Protein 1NKI (pdb70)

Nearest PDB structures (foldseek):
  1lqp-assembly1_B  TM=1.001E+00  e=1.012E-27  Pseudomonas aeruginosa
  5wew-assembly4_G  TM=9.811E-01  e=4.068E-22  Klebsiella pneumoniae 30684/NJST258_2
  1npb-assembly2_D  TM=9.747E-01  e=4.723E-21  Serratia marcescens
  5vb0-assembly6_H  TM=9.331E-01  e=3.876E-18  Escherichia coli
  3g12-assembly1_B  TM=7.122E-01  e=3.504E-07  Bdellovibrio bacteriovorus HD100

Secondary structure (DSSP, 8-state):
-EEEEEEEEEEES-HHHHHHIIIIIT--EEEEEETTEEEEEETTEEEEEEE-TT-----SSS-EEEEEE-HHHHHHHHHHHHHTTPPEEE---SSS-EEEEE-TT--EEEEES--HHHHHHHHHHSPPTT-EE-/-EEEEEEEEEEES-HHHHHIIIIIIT--EEEEEETTEEEEEETTEEEEEEE-TT-----SSS-EEEEEE-HHHHHHHHHHHHHHTPPEEE---SSS-EEEEE-TT--EEEEES--HHHHHHHHHHSPPTT-EE-

Structure (mmCIF, N/CA/C/O backbone):
data_1NKI
#
_entry.id   1NKI
#
_cell.length_a   54.982
_cell.length_b   66.895
_cell.length_c   76.723
_cell.angle_alpha   90.00
_cell.angle_beta   90.00
_cell.angle_gamma   90.00
#
_symmetry.space_group_name_H-M   'P 21 21 21'
#
loop_
_entity.id
_entity.type
_entity.pdbx_description
1 polymer 'probable fosfomycin resistance protein'
2 non-polymer 'POTASSIUM ION'
3 non-polymer 'MANGANESE (II) ION'
4 non-polymer 'PHOSPHONOFORMIC ACID'
5 water water
#
loop_
_atom_site.group_PDB
_atom_site.id
_atom_site.type_symbol
_atom_site.label_atom_id
_atom_site.label_alt_id
_atom_site.label_comp_id
_atom_site.label_asym_id
_atom_site.label_entity_id
_atom_site.label_seq_id
_atom_site.pdbx_PDB_ins_code
_atom_site.Cartn_x
_atom_site.Cartn_y
_atom_site.Cartn_z
_atom_site.occupancy
_atom_site.B_iso_or_equiv
_atom_site.auth_seq_id
_atom_site.auth_comp_id
_atom_site.auth_asym_id
_atom_site.auth_atom_id
_atom_site.pdbx_PDB_model_num
ATOM 1 N N . MET A 1 1 ? 50.959 15.403 18.168 1.00 26.83 1 MET A N 1
ATOM 2 C CA . MET A 1 1 ? 50.479 14.366 17.269 1.00 21.72 1 MET A CA 1
ATOM 3 C C . MET A 1 1 ? 49.399 14.787 16.288 1.00 17.80 1 MET A C 1
ATOM 4 O O . MET A 1 1 ? 49.285 14.306 15.164 1.00 19.53 1 MET A O 1
ATOM 9 N N . LEU A 1 2 ? 48.533 15.663 16.708 1.00 14.40 2 LEU A N 1
ATOM 10 C CA . LEU A 1 2 ? 47.461 16.115 15.818 1.00 12.65 2 LEU A CA 1
ATOM 11 C C . LEU A 1 2 ? 48.038 17.086 14.816 1.00 13.13 2 LEU A C 1
ATOM 12 O O . LEU A 1 2 ? 48.980 17.803 15.126 1.00 17.06 2 LEU A O 1
ATOM 17 N N . THR A 1 3 ? 47.427 17.154 13.655 1.00 12.96 3 THR A N 1
ATOM 18 C CA . THR A 1 3 ? 48.021 17.889 12.524 1.00 16.02 3 THR A CA 1
ATOM 19 C C . THR A 1 3 ? 47.281 19.139 12.110 1.00 15.82 3 THR A C 1
ATOM 20 O O . THR A 1 3 ? 47.836 19.943 11.352 1.00 18.16 3 THR A O 1
ATOM 24 N N . GLY A 1 4 ? 46.066 19.341 12.559 1.00 13.44 4 GLY A N 1
ATOM 25 C CA . GLY A 1 4 ? 45.217 20.457 12.176 1.00 13.16 4 GLY A CA 1
ATOM 26 C C . GLY A 1 4 ? 43.770 19.988 12.100 1.00 11.12 4 GLY A C 1
ATOM 27 O O . GLY A 1 4 ? 43.469 18.967 12.701 1.00 12.14 4 GLY A O 1
ATOM 28 N N . LEU A 1 5 ? 42.940 20.759 11.432 1.00 11.34 5 LEU A N 1
ATOM 29 C CA . LEU A 1 5 ? 41.511 20.384 11.323 1.00 11.10 5 LEU A CA 1
ATOM 30 C C . LEU A 1 5 ? 41.371 19.423 10.165 1.00 11.64 5 LEU A C 1
ATOM 31 O O . LEU A 1 5 ? 41.764 19.674 9.043 1.00 16.20 5 LEU A O 1
ATOM 36 N N . ASN A 1 6 ? 40.662 18.327 10.444 1.00 9.41 6 ASN A N 1
ATOM 37 C CA . ASN A 1 6 ? 40.353 17.300 9.455 1.00 9.29 6 ASN A CA 1
ATOM 38 C C . ASN A 1 6 ? 38.981 17.511 8.833 1.00 8.92 6 ASN A C 1
ATOM 39 O O . ASN A 1 6 ? 38.849 17.443 7.614 1.00 9.40 6 ASN A O 1
ATOM 44 N N . HIS A 1 7 ? 37.962 17.736 9.663 1.00 8.72 7 HIS A N 1
ATOM 45 C CA . HIS A 1 7 ? 36.615 18.030 9.113 1.00 8.53 7 HIS A CA 1
ATOM 46 C C . HIS A 1 7 ? 35.791 18.677 10.207 1.00 8.55 7 HIS A C 1
ATOM 47 O O . HIS A 1 7 ? 36.094 18.582 11.397 1.00 9.28 7 HIS A O 1
ATOM 54 N N . LEU A 1 8 ? 34.760 19.380 9.735 1.00 8.46 8 LEU A N 1
ATOM 55 C CA . LEU A 1 8 ? 33.738 20.013 10.546 1.00 8.54 8 LEU A CA 1
ATOM 56 C C . LEU A 1 8 ? 32.428 19.321 10.272 1.00 8.55 8 LEU A C 1
ATOM 57 O O . LEU A 1 8 ? 32.046 19.256 9.106 1.00 8.92 8 LEU A O 1
ATOM 62 N N . THR A 1 9 ? 31.732 18.818 11.310 1.00 8.19 9 THR A N 1
ATOM 63 C CA . THR A 1 9 ? 30.427 18.205 11.134 1.00 8.34 9 THR A CA 1
ATOM 64 C C . THR A 1 9 ? 29.370 18.971 11.872 1.00 8.00 9 THR A C 1
ATOM 65 O O . THR A 1 9 ? 29.525 19.253 13.053 1.00 8.65 9 THR A O 1
ATOM 69 N N . LEU A 1 10 ? 28.322 19.335 11.143 1.00 8.18 10 LEU A N 1
ATOM 70 C CA . LEU A 1 10 ? 27.204 20.098 11.668 1.00 8.35 10 LEU A CA 1
ATOM 71 C C . LEU A 1 10 ? 25.930 19.256 11.645 1.00 8.43 10 LEU A C 1
ATOM 72 O O . LEU A 1 10 ? 25.568 18.718 10.625 1.00 9.21 10 LEU A O 1
ATOM 77 N N . ALA A 1 11 ? 25.217 19.251 12.793 1.00 8.75 11 ALA A N 1
ATOM 78 C CA . ALA A 1 11 ? 23.877 18.716 12.815 1.00 8.94 11 ALA A CA 1
ATOM 79 C C . ALA A 1 11 ? 22.958 19.652 12.046 1.00 8.41 11 ALA A C 1
ATOM 80 O O . ALA A 1 11 ? 23.019 20.866 12.210 1.00 9.41 11 ALA A O 1
ATOM 82 N N . VAL A 1 12 ? 22.068 19.083 11.222 1.00 8.88 12 VAL A N 1
ATOM 83 C CA . VAL A 1 12 ? 21.103 19.905 10.448 1.00 9.11 12 VAL A CA 1
ATOM 84 C C . VAL A 1 12 ? 19.704 19.254 10.513 1.00 9.42 12 VAL A C 1
ATOM 85 O O . VAL A 1 12 ? 19.582 18.046 10.328 1.00 10.52 12 VAL A O 1
ATOM 89 N N . ALA A 1 13 ? 18.690 20.055 10.733 1.00 9.55 13 ALA A N 1
ATOM 90 C CA . ALA A 1 13 ? 17.342 19.478 10.756 1.00 10.53 13 ALA A CA 1
ATOM 91 C C . ALA A 1 13 ? 16.772 19.253 9.355 1.00 10.66 13 ALA A C 1
ATOM 92 O O . ALA A 1 13 ? 15.945 18.366 9.185 1.00 12.75 13 ALA A O 1
ATOM 94 N N . ASP A 1 14 ? 17.132 20.104 8.402 1.00 10.98 14 ASP A N 1
ATOM 95 C CA . ASP A 1 14 ? 16.532 20.164 7.080 1.00 11.55 14 ASP A CA 1
ATOM 96 C C . ASP A 1 14 ? 17.678 20.045 6.085 1.00 10.94 14 ASP A C 1
ATOM 97 O O . ASP A 1 14 ? 18.338 21.013 5.698 1.00 11.53 14 ASP A O 1
ATOM 102 N N . LEU A 1 15 ? 17.972 18.831 5.710 1.00 11.54 15 LEU A N 1
ATOM 103 C CA . LEU A 1 15 ? 19.125 18.550 4.884 1.00 11.02 15 LEU A CA 1
ATOM 104 C C . LEU A 1 15 ? 19.074 19.246 3.542 1.00 10.75 15 LEU A C 1
ATOM 105 O O . LEU A 1 15 ? 20.048 19.863 3.105 1.00 11.02 15 LEU A O 1
ATOM 110 N N . PRO A 1 16 ? 17.946 19.170 2.796 1.00 12.17 16 PRO A N 1
ATOM 111 C CA . PRO A 1 16 ? 17.883 19.938 1.537 1.00 12.02 16 PRO A CA 1
ATOM 112 C C . PRO A 1 16 ? 18.138 21.421 1.724 1.00 11.12 16 PRO A C 1
ATOM 113 O O . PRO A 1 16 ? 18.876 22.021 0.885 1.00 11.84 16 PRO A O 1
ATOM 117 N N . ALA A 1 17 ? 17.583 22.065 2.734 1.00 10.94 17 ALA A N 1
ATOM 118 C CA . ALA A 1 17 ? 17.771 23.497 2.930 1.00 11.33 17 ALA A CA 1
ATOM 119 C C . ALA A 1 17 ? 19.260 23.760 3.221 1.00 10.51 17 ALA A C 1
ATOM 120 O O . ALA A 1 17 ? 19.827 24.750 2.747 1.00 10.96 17 ALA A O 1
ATOM 122 N N . SER A 1 18 ? 19.889 22.914 4.050 1.00 9.69 18 SER A N 1
ATOM 123 C CA . SER A 1 18 ? 21.289 23.154 4.391 1.00 9.32 18 SER A CA 1
ATOM 124 C C . SER A 1 18 ? 22.211 22.915 3.205 1.00 9.65 18 SER A C 1
ATOM 125 O O . SER A 1 18 ? 23.170 23.679 3.006 1.00 9.73 18 SER A O 1
ATOM 128 N N . ILE A 1 19 ? 21.960 21.863 2.423 1.00 10.12 19 ILE A N 1
ATOM 129 C CA . ILE A 1 19 ? 22.804 21.681 1.228 1.00 10.61 19 ILE A CA 1
ATOM 130 C C . ILE A 1 19 ? 22.698 22.897 0.341 1.00 10.46 19 ILE A C 1
ATOM 131 O O . ILE A 1 19 ? 23.702 23.402 -0.178 1.00 11.57 19 ILE A O 1
ATOM 136 N N . ALA A 1 20 ? 21.475 23.379 0.073 1.00 10.59 20 ALA A N 1
ATOM 137 C CA . ALA A 1 20 ? 21.316 24.529 -0.806 1.00 11.61 20 ALA A CA 1
ATOM 138 C C . ALA A 1 20 ? 22.045 25.756 -0.248 1.00 10.54 20 ALA A C 1
ATOM 139 O O . ALA A 1 20 ? 22.677 26.505 -1.007 1.00 11.70 20 ALA A O 1
ATOM 141 N N . PHE A 1 21 ? 21.970 25.981 1.054 1.00 10.21 21 PHE A N 1
ATOM 142 C CA . PHE A 1 21 ? 22.664 27.095 1.683 1.00 9.47 21 PHE A CA 1
ATOM 143 C C . PHE A 1 21 ? 24.170 27.005 1.466 1.00 9.30 21 PHE A C 1
ATOM 144 O O . PHE A 1 21 ? 24.820 27.942 0.976 1.00 9.69 21 PHE A O 1
ATOM 152 N N . TYR A 1 22 ? 24.778 25.911 1.905 1.00 9.58 22 TYR A N 1
ATOM 153 C CA . TYR A 1 22 ? 26.223 25.789 1.824 1.00 9.20 22 TYR A CA 1
ATOM 154 C C . TYR A 1 22 ? 26.745 25.714 0.383 1.00 10.16 22 TYR A C 1
ATOM 155 O O . TYR A 1 22 ? 27.750 26.330 0.044 1.00 10.36 22 TYR A O 1
ATOM 164 N N . ARG A 1 23 ? 26.019 24.978 -0.468 1.00 11.03 23 ARG A N 1
ATOM 165 C CA . ARG A 1 23 ? 26.424 24.874 -1.880 1.00 12.17 23 ARG A CA 1
ATOM 166 C C . ARG A 1 23 ? 26.205 26.165 -2.626 1.00 12.20 23 ARG A C 1
ATOM 167 O O . ARG A 1 23 ? 27.121 26.729 -3.248 1.00 14.43 23 ARG A O 1
ATOM 175 N N . ASP A 1 24 ? 25.009 26.681 -2.608 1.00 13.01 24 ASP A N 1
ATOM 176 C CA . ASP A 1 24 ? 24.637 27.774 -3.537 1.00 15.09 24 ASP A CA 1
ATOM 177 C C . ASP A 1 24 ? 24.943 29.152 -2.953 1.00 15.78 24 ASP A C 1
ATOM 178 O O . ASP A 1 24 ? 25.384 30.066 -3.662 1.00 19.71 24 ASP A O 1
ATOM 183 N N A LEU A 1 25 ? 24.745 29.458 -1.675 0.50 15.19 25 LEU A N 1
ATOM 184 N N B LEU A 1 25 ? 24.726 29.305 -1.670 0.50 15.36 25 LEU A N 1
ATOM 185 C CA A LEU A 1 25 ? 25.088 30.764 -1.116 0.50 15.76 25 LEU A CA 1
ATOM 186 C CA B LEU A 1 25 ? 24.942 30.628 -1.098 0.50 15.41 25 LEU A CA 1
ATOM 187 C C A LEU A 1 25 ? 26.550 30.851 -0.708 0.50 14.50 25 LEU A C 1
ATOM 188 C C B LEU A 1 25 ? 26.374 30.831 -0.619 0.50 14.40 25 LEU A C 1
ATOM 189 O O A LEU A 1 25 ? 27.201 31.879 -0.869 0.50 17.27 25 LEU A O 1
ATOM 190 O O B LEU A 1 25 ? 26.897 31.949 -0.622 0.50 18.14 25 LEU A O 1
ATOM 199 N N A LEU A 1 26 ? 27.091 29.747 -0.163 0.50 12.46 26 LEU A N 1
ATOM 200 N N B LEU A 1 26 ? 27.049 29.745 -0.199 0.50 12.89 26 LEU A N 1
ATOM 201 C CA A LEU A 1 26 ? 28.467 29.831 0.346 0.50 12.56 26 LEU A CA 1
ATOM 202 C CA B LEU A 1 26 ? 28.427 29.844 0.299 0.50 12.88 26 LEU A CA 1
ATOM 203 C C A LEU A 1 26 ? 29.489 29.230 -0.627 0.50 12.61 26 LEU A C 1
ATOM 204 C C B LEU A 1 26 ? 29.476 29.241 -0.635 0.50 12.63 26 LEU A C 1
ATOM 205 O O A LEU A 1 26 ? 30.710 29.368 -0.390 0.50 14.43 26 LEU A O 1
ATOM 206 O O B LEU A 1 26 ? 30.692 29.378 -0.378 0.50 14.45 26 LEU A O 1
ATOM 215 N N . GLY A 1 27 ? 29.057 28.569 -1.697 1.00 11.74 27 GLY A N 1
ATOM 216 C CA . GLY A 1 27 ? 29.968 28.106 -2.723 1.00 11.99 27 GLY A CA 1
ATOM 217 C C . GLY A 1 27 ? 30.710 26.817 -2.407 1.00 11.69 27 GLY A C 1
ATOM 218 O O . GLY A 1 27 ? 31.713 26.540 -3.053 1.00 13.83 27 GLY A O 1
ATOM 219 N N . PHE A 1 28 ? 30.259 26.063 -1.427 1.00 10.90 28 PHE A N 1
ATOM 220 C CA . PHE A 1 28 ? 30.822 24.733 -1.221 1.00 11.09 28 PHE A CA 1
ATOM 221 C C . PHE A 1 28 ? 30.493 23.837 -2.414 1.00 11.15 28 PHE A C 1
ATOM 222 O O . PHE A 1 28 ? 29.436 23.972 -3.030 1.00 12.89 28 PHE A O 1
ATOM 230 N N . ARG A 1 29 ? 31.403 22.886 -2.688 1.00 11.45 29 ARG A N 1
ATOM 231 C CA . ARG A 1 29 ? 31.124 21.864 -3.688 1.00 11.94 29 ARG A CA 1
ATOM 232 C C . ARG A 1 29 ? 30.511 20.656 -2.996 1.00 10.94 29 ARG A C 1
ATOM 233 O O . ARG A 1 29 ? 31.067 20.140 -2.024 1.00 11.69 29 ARG A O 1
ATOM 241 N N . LEU A 1 30 ? 29.352 20.195 -3.448 1.00 11.89 30 LEU A N 1
ATOM 242 C CA . LEU A 1 30 ? 28.732 18.997 -2.951 1.00 11.20 30 LEU A CA 1
ATOM 243 C C . LEU A 1 30 ? 29.451 17.759 -3.526 1.00 11.37 30 LEU A C 1
ATOM 244 O O . LEU A 1 30 ? 29.428 17.553 -4.766 1.00 14.32 30 LEU A O 1
ATOM 249 N N . GLU A 1 31 ? 30.095 16.979 -2.706 1.00 11.38 31 GLU A N 1
ATOM 250 C CA . GLU A 1 31 ? 30.837 15.786 -3.124 1.00 11.70 31 GLU A CA 1
ATOM 251 C C . GLU A 1 31 ? 30.042 14.494 -2.967 1.00 12.27 31 GLU A C 1
ATOM 252 O O . GLU A 1 31 ? 30.226 13.591 -3.809 1.00 14.10 31 GLU A O 1
ATOM 258 N N . ALA A 1 32 ? 29.176 14.418 -1.999 1.00 12.42 32 ALA A N 1
ATOM 259 C CA . ALA A 1 32 ? 28.346 13.224 -1.842 1.00 12.96 32 ALA A CA 1
ATOM 260 C C . ALA A 1 32 ? 27.137 13.593 -0.999 1.00 12.16 32 ALA A C 1
ATOM 261 O O . ALA A 1 32 ? 27.179 14.506 -0.166 1.00 11.65 32 ALA A O 1
ATOM 263 N N . ARG A 1 33 ? 26.040 12.892 -1.212 1.00 13.45 33 ARG A N 1
ATOM 264 C CA . ARG A 1 33 ? 24.804 13.101 -0.488 1.00 13.48 33 ARG A CA 1
ATOM 265 C C . ARG A 1 33 ? 24.174 11.744 -0.240 1.00 13.66 33 ARG A C 1
ATOM 266 O O . ARG A 1 33 ? 24.266 10.869 -1.083 1.00 15.95 33 ARG A O 1
ATOM 274 N N . TRP A 1 34 ? 23.522 11.575 0.882 1.00 13.48 34 TRP A N 1
ATOM 275 C CA . TRP A 1 34 ? 22.818 10.313 1.166 1.00 13.47 34 TRP A CA 1
ATOM 276 C C . TRP A 1 34 ? 21.596 10.679 2.003 1.00 13.14 34 TRP A C 1
ATOM 277 O O . TRP A 1 34 ? 21.347 11.831 2.324 1.00 13.23 34 TRP A O 1
ATOM 288 N N . ASP A 1 35 ? 20.818 9.675 2.337 1.00 15.31 35 ASP A N 1
ATOM 289 C CA . ASP A 1 35 ? 19.588 9.926 3.023 1.00 16.06 35 ASP A CA 1
ATOM 290 C C . ASP A 1 35 ? 19.750 10.640 4.369 1.00 14.01 35 ASP A C 1
ATOM 291 O O . ASP A 1 35 ? 18.797 11.312 4.797 1.00 16.41 35 ASP A O 1
ATOM 296 N N . GLN A 1 36 ? 20.871 10.501 5.004 1.00 13.31 36 GLN A N 1
ATOM 297 C CA . GLN A 1 36 ? 21.073 11.110 6.318 1.00 13.57 36 GLN A CA 1
ATOM 298 C C . GLN A 1 36 ? 22.225 12.106 6.347 1.00 11.66 36 GLN A C 1
ATOM 299 O O . GLN A 1 36 ? 22.674 12.464 7.458 1.00 12.19 36 GLN A O 1
ATOM 305 N N . GLY A 1 37 ? 22.737 12.561 5.196 1.00 12.15 37 GLY A N 1
ATOM 306 C CA . GLY A 1 37 ? 23.808 13.549 5.311 1.00 11.60 37 GLY A CA 1
ATOM 307 C C . GLY A 1 37 ? 24.382 13.957 3.988 1.00 11.11 37 GLY A C 1
ATOM 308 O O . GLY A 1 37 ? 23.891 13.599 2.905 1.00 11.50 37 GLY A O 1
ATOM 309 N N . ALA A 1 38 ? 25.433 14.751 4.076 1.00 10.53 38 ALA A N 1
ATOM 310 C CA . ALA A 1 38 ? 26.154 15.186 2.870 1.00 10.11 38 ALA A CA 1
ATOM 311 C C . ALA A 1 38 ? 27.580 15.516 3.241 1.00 9.98 38 ALA A C 1
ATOM 312 O O . ALA A 1 38 ? 27.906 15.917 4.347 1.00 10.96 38 ALA A O 1
ATOM 314 N N . TYR A 1 39 ? 28.486 15.395 2.247 1.00 9.38 39 TYR A N 1
ATOM 315 C CA . TYR A 1 39 ? 29.852 15.822 2.312 1.00 9.49 39 TYR A CA 1
ATOM 316 C C . TYR A 1 39 ? 30.115 16.921 1.299 1.00 9.69 39 TYR A C 1
ATOM 317 O O . TYR A 1 39 ? 29.757 16.737 0.109 1.00 10.51 39 TYR A O 1
ATOM 326 N N . LEU A 1 40 ? 30.674 18.031 1.734 1.00 9.78 40 LEU A N 1
ATOM 327 C CA . LEU A 1 40 ? 30.992 19.181 0.905 1.00 9.70 40 LEU A CA 1
ATOM 328 C C . LEU A 1 40 ? 32.424 19.608 1.147 1.00 9.45 40 LEU A C 1
ATOM 329 O O . LEU A 1 40 ? 32.992 19.297 2.184 1.00 10.32 40 LEU A O 1
ATOM 334 N N . GLU A 1 41 ? 32.949 20.373 0.193 1.00 9.56 41 GLU A N 1
ATOM 335 C CA . GLU A 1 41 ? 34.325 20.826 0.290 1.00 9.62 41 GLU A CA 1
ATOM 336 C C . GLU A 1 41 ? 34.427 22.289 -0.134 1.00 10.23 41 GLU A C 1
ATOM 337 O O . GLU A 1 41 ? 33.818 22.685 -1.147 1.00 11.28 41 GLU A O 1
ATOM 343 N N . LEU A 1 42 ? 35.195 23.048 0.601 1.00 10.43 42 LEU A N 1
ATOM 344 C CA . LEU A 1 42 ? 35.474 24.458 0.321 1.00 11.77 42 LEU A CA 1
ATOM 345 C C . LEU A 1 42 ? 36.973 24.634 0.516 1.00 11.30 42 LEU A C 1
ATOM 346 O O . LEU A 1 42 ? 37.409 24.595 1.658 1.00 11.61 42 LEU A O 1
ATOM 351 N N . GLY A 1 43 ? 37.781 24.850 -0.517 1.00 13.52 43 GLY A N 1
ATOM 352 C CA . GLY A 1 43 ? 39.214 24.896 -0.289 1.00 14.04 43 GLY A CA 1
ATOM 353 C C . GLY A 1 43 ? 39.628 23.526 0.267 1.00 14.76 43 GLY A C 1
ATOM 354 O O . GLY A 1 43 ? 39.284 22.468 -0.274 1.00 18.08 43 GLY A O 1
ATOM 355 N N A SER A 1 44 ? 40.396 23.545 1.363 0.50 14.58 44 SER A N 1
ATOM 356 N N B SER A 1 44 ? 40.380 23.542 1.376 0.50 15.02 44 SER A N 1
ATOM 357 C CA A SER A 1 44 ? 40.765 22.297 2.001 0.50 14.73 44 SER A CA 1
ATOM 358 C CA B SER A 1 44 ? 40.769 22.336 2.064 0.50 15.15 44 SER A CA 1
ATOM 359 C C A SER A 1 44 ? 39.760 21.860 3.075 0.50 12.91 44 SER A C 1
ATOM 360 C C B SER A 1 44 ? 39.748 21.850 3.100 0.50 13.49 44 SER A C 1
ATOM 361 O O A SER A 1 44 ? 39.995 20.818 3.695 0.50 13.02 44 SER A O 1
ATOM 362 O O B SER A 1 44 ? 39.988 20.802 3.699 0.50 13.11 44 SER A O 1
ATOM 367 N N . LEU A 1 45 ? 38.711 22.637 3.306 1.00 11.16 45 LEU A N 1
ATOM 368 C CA . LEU A 1 45 ? 37.736 22.295 4.338 1.00 9.99 45 LEU A CA 1
ATOM 369 C C . LEU A 1 45 ? 36.781 21.218 3.881 1.00 9.42 45 LEU A C 1
ATOM 370 O O . LEU A 1 45 ? 36.057 21.387 2.911 1.00 10.32 45 LEU A O 1
ATOM 375 N N . TRP A 1 46 ? 36.749 20.142 4.673 1.00 9.36 46 TRP A N 1
ATOM 376 C CA . TRP A 1 46 ? 35.743 19.067 4.545 1.00 8.91 46 TRP A CA 1
ATOM 377 C C . TRP A 1 46 ? 34.629 19.384 5.549 1.00 8.68 46 TRP A C 1
ATOM 378 O O . TRP A 1 46 ? 34.853 19.368 6.757 1.00 8.88 46 TRP A O 1
ATOM 389 N N . LEU A 1 47 ? 33.447 19.660 5.015 1.00 8.64 47 LEU A N 1
ATOM 390 C CA . LEU A 1 47 ? 32.235 19.853 5.783 1.00 8.65 47 LEU A CA 1
ATOM 391 C C . LEU A 1 47 ? 31.341 18.635 5.661 1.00 8.85 47 LEU A C 1
ATOM 392 O O . LEU A 1 47 ? 31.037 18.173 4.560 1.00 9.83 47 LEU A O 1
ATOM 397 N N A CYS A 1 48 ? 30.851 18.126 6.782 0.50 8.73 48 CYS A N 1
ATOM 398 N N B CYS A 1 48 ? 30.857 18.107 6.784 0.50 8.80 48 CYS A N 1
ATOM 399 C CA A CYS A 1 48 ? 29.876 17.075 6.867 0.50 9.16 48 CYS A CA 1
ATOM 400 C CA B CYS A 1 48 ? 29.834 17.100 6.790 0.50 8.92 48 CYS A CA 1
ATOM 401 C C A CYS A 1 48 ? 28.564 17.663 7.425 0.50 8.95 48 CYS A C 1
ATOM 402 C C B CYS A 1 48 ? 28.557 17.704 7.414 0.50 8.70 48 CYS A C 1
ATOM 403 O O A CYS A 1 48 ? 28.602 18.318 8.463 0.50 9.74 48 CYS A O 1
ATOM 404 O O B CYS A 1 48 ? 28.632 18.364 8.444 0.50 9.25 48 CYS A O 1
ATOM 409 N N . LEU A 1 49 ? 27.450 17.431 6.748 1.00 9.80 49 LEU A N 1
ATOM 410 C CA . LEU A 1 49 ? 26.125 17.750 7.287 1.00 10.27 49 LEU A CA 1
ATOM 411 C C . LEU A 1 49 ? 25.496 16.447 7.719 1.00 11.11 49 LEU A C 1
ATOM 412 O O . LEU A 1 49 ? 25.429 15.492 6.954 1.00 14.37 49 LEU A O 1
ATOM 417 N N . SER A 1 50 ? 25.037 16.403 8.963 1.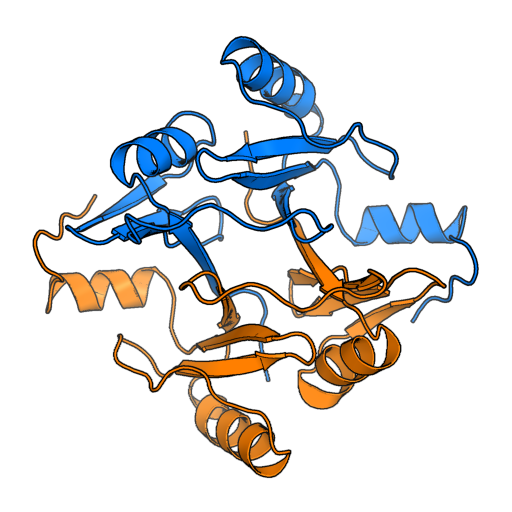00 9.96 50 SER A N 1
ATOM 418 C CA . SER A 1 50 ? 24.440 15.193 9.545 1.00 10.58 50 SER A CA 1
ATOM 419 C C . SER A 1 50 ? 22.995 15.463 9.879 1.00 9.82 50 SER A C 1
ATOM 420 O O . SER A 1 50 ? 22.682 16.278 10.730 1.00 10.27 50 SER A O 1
ATOM 423 N N . ARG A 1 51 ? 22.097 14.758 9.197 1.00 10.72 51 ARG A N 1
ATOM 424 C CA . ARG A 1 51 ? 20.677 15.012 9.338 1.00 10.91 51 ARG A CA 1
ATOM 425 C C . ARG A 1 51 ? 20.177 14.548 10.685 1.00 12.06 51 ARG A C 1
ATOM 426 O O . ARG A 1 51 ? 20.398 13.415 11.042 1.00 16.99 51 ARG A O 1
ATOM 434 N N . GLU A 1 52 ? 19.532 15.469 11.406 1.00 12.13 52 GLU A N 1
ATOM 435 C CA . GLU A 1 52 ? 18.980 15.251 12.712 1.00 14.65 52 GLU A CA 1
ATOM 436 C C . GLU A 1 52 ? 17.633 15.972 12.750 1.00 13.91 52 GLU A C 1
ATOM 437 O O . GLU A 1 52 ? 17.569 17.144 13.097 1.00 13.76 52 GLU A O 1
ATOM 443 N N . PRO A 1 53 ? 16.539 15.362 12.245 1.00 15.52 53 PRO A N 1
ATOM 444 C CA . PRO A 1 53 ? 15.309 16.135 11.995 1.00 16.08 53 PRO A CA 1
ATOM 445 C C . PRO A 1 53 ? 14.731 16.883 13.213 1.00 16.30 53 PRO A C 1
ATOM 446 O O . PRO A 1 53 ? 14.047 17.911 13.035 1.00 20.73 53 PRO A O 1
ATOM 450 N N . GLN A 1 54 ? 15.004 16.444 14.453 1.00 18.26 54 GLN A N 1
ATOM 451 C CA . GLN A 1 54 ? 14.472 17.232 15.572 1.00 20.67 54 GLN A CA 1
ATOM 452 C C . GLN A 1 54 ? 15.402 18.308 16.118 1.00 21.28 54 GLN A C 1
ATOM 453 O O . GLN A 1 54 ? 15.158 18.994 17.135 1.00 24.82 54 GLN A O 1
ATOM 459 N N . TYR A 1 55 ? 16.529 18.467 15.464 1.00 18.09 55 TYR A N 1
ATOM 460 C CA . TYR A 1 55 ? 17.558 19.417 15.946 1.00 16.21 55 TYR A CA 1
ATOM 461 C C . TYR A 1 55 ? 17.027 20.836 15.934 1.00 15.14 55 TYR A C 1
ATOM 462 O O . TYR A 1 55 ? 16.472 21.305 14.935 1.00 16.47 55 TYR A O 1
ATOM 471 N N . GLY A 1 56 ? 17.233 21.591 17.025 1.00 16.34 56 GLY A N 1
ATOM 472 C CA . GLY A 1 56 ? 16.766 22.950 17.177 1.00 19.57 56 GLY A CA 1
ATOM 473 C C . GLY A 1 56 ? 17.816 24.031 17.033 1.00 17.40 56 GLY A C 1
ATOM 474 O O . GLY A 1 56 ? 17.525 25.221 17.187 1.00 21.25 56 GLY A O 1
ATOM 475 N N . GLY A 1 57 ? 19.037 23.673 16.699 1.00 14.36 57 GLY A N 1
ATOM 476 C CA . GLY A 1 57 ? 20.121 24.632 16.632 1.00 14.28 57 GLY A CA 1
ATOM 477 C C . GLY A 1 57 ? 20.791 24.838 17.978 1.00 12.12 57 GLY A C 1
ATOM 478 O O . GLY A 1 57 ? 20.246 24.380 19.005 1.00 13.24 57 GLY A O 1
ATOM 479 N N . PRO A 1 58 ? 21.920 25.515 18.010 1.00 12.23 58 PRO A N 1
ATOM 480 C CA . PRO A 1 58 ? 22.632 25.733 19.290 1.00 12.23 58 PRO A CA 1
ATOM 481 C C . PRO A 1 58 ? 21.915 26.810 20.114 1.00 11.53 58 PRO A C 1
ATOM 482 O O . PRO A 1 58 ? 21.139 27.605 19.622 1.00 12.97 58 PRO A O 1
ATOM 486 N N . ALA A 1 59 ? 22.224 26.788 21.404 1.00 13.42 59 ALA A N 1
ATOM 487 C CA . ALA A 1 59 ? 21.828 27.867 22.267 1.00 13.26 59 ALA A CA 1
ATOM 488 C C . ALA A 1 59 ? 22.737 29.066 22.069 1.00 11.26 59 ALA A C 1
ATOM 489 O O . ALA A 1 59 ? 23.715 29.008 21.243 1.00 11.46 59 ALA A O 1
ATOM 491 N N . ALA A 1 60 ? 22.480 30.170 22.715 1.00 13.40 60 ALA A N 1
ATOM 492 C CA . ALA A 1 60 ? 23.161 31.412 22.481 1.00 12.75 60 ALA A CA 1
ATOM 493 C C . ALA A 1 60 ? 24.481 31.435 23.270 1.00 12.41 60 ALA A C 1
ATOM 494 O O . ALA A 1 60 ? 24.486 31.438 24.516 1.00 16.45 60 ALA A O 1
ATOM 496 N N . ASP A 1 61 ? 25.583 31.379 22.588 1.00 12.21 61 ASP A N 1
ATOM 497 C CA . ASP A 1 61 ? 26.926 31.470 23.132 1.00 11.71 61 ASP A CA 1
ATOM 498 C C . ASP A 1 61 ? 27.841 31.875 21.973 1.00 10.80 61 ASP A C 1
ATOM 499 O O . ASP A 1 61 ? 27.357 32.141 20.866 1.00 11.70 61 ASP A O 1
ATOM 504 N N . TYR A 1 62 ? 29.132 32.034 22.215 1.00 11.00 62 TYR A N 1
ATOM 505 C CA . TYR A 1 62 ? 30.026 32.616 21.200 1.00 10.84 62 TYR A CA 1
ATOM 506 C C . TYR A 1 62 ? 30.607 31.539 20.281 1.00 9.62 62 TYR A C 1
ATOM 507 O O . TYR A 1 62 ? 31.440 31.874 19.440 1.00 11.24 62 TYR A O 1
ATOM 516 N N . THR A 1 63 ? 30.237 30.262 20.427 1.00 8.84 63 THR A N 1
ATOM 517 C CA . THR A 1 63 ? 30.831 29.241 19.521 1.00 8.44 63 THR A CA 1
ATOM 518 C C . THR A 1 63 ? 30.439 29.565 18.084 1.00 8.11 63 THR A C 1
ATOM 519 O O . THR A 1 63 ? 29.267 29.753 17.787 1.00 9.06 63 THR A O 1
ATOM 523 N N . HIS A 1 64 ? 31.426 29.573 17.187 1.00 8.13 64 HIS A N 1
ATOM 524 C CA . HIS A 1 64 ? 31.142 29.911 15.781 1.00 8.15 64 HIS A CA 1
ATOM 525 C C . HIS A 1 64 ? 32.264 29.423 14.904 1.00 7.84 64 HIS A C 1
ATOM 526 O O . HIS A 1 64 ? 33.377 29.105 15.345 1.00 8.52 64 HIS A O 1
ATOM 533 N N . TYR A 1 65 ? 31.953 29.426 13.589 1.00 7.99 65 TYR A N 1
ATOM 534 C CA . TYR A 1 65 ? 32.820 28.871 12.564 1.00 8.19 65 TYR A CA 1
ATOM 535 C C . TYR A 1 65 ? 33.097 29.934 11.536 1.00 8.35 65 TYR A C 1
ATOM 536 O O . TYR A 1 65 ? 32.150 30.442 10.914 1.00 9.21 65 TYR A O 1
ATOM 545 N N . ALA A 1 66 ? 34.356 30.307 11.347 1.00 8.57 66 ALA A N 1
ATOM 546 C CA . ALA A 1 66 ? 34.708 31.388 10.425 1.00 8.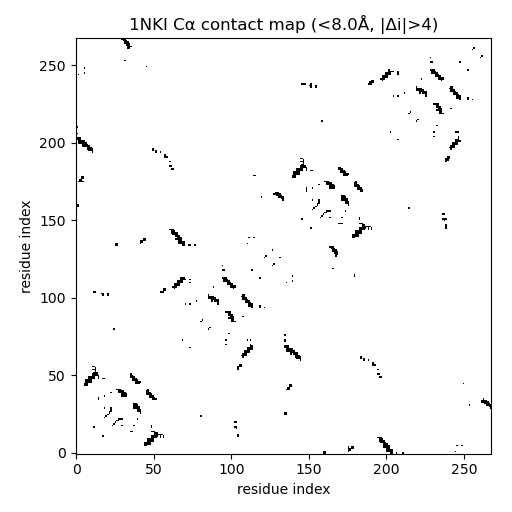32 66 ALA A CA 1
ATOM 547 C C . ALA A 1 66 ? 35.378 30.827 9.182 1.00 8.78 66 ALA A C 1
ATOM 548 O O . ALA A 1 66 ? 36.297 30.032 9.276 1.00 9.56 66 ALA A O 1
ATOM 550 N N . PHE A 1 67 ? 34.904 31.296 8.019 1.00 8.71 67 PHE A N 1
ATOM 551 C CA . PHE A 1 67 ? 35.466 31.000 6.722 1.00 8.90 67 PHE A CA 1
ATOM 552 C C . PHE A 1 67 ? 36.232 32.201 6.242 1.00 9.36 67 PHE A C 1
ATOM 553 O O . PHE A 1 67 ? 35.883 33.353 6.500 1.00 10.41 67 PHE A O 1
ATOM 561 N N . GLY A 1 68 ? 37.336 31.952 5.507 1.00 8.94 68 GLY A N 1
ATOM 562 C CA . GLY A 1 68 ? 38.099 33.047 4.990 1.00 9.87 68 GLY A CA 1
ATOM 563 C C . GLY A 1 68 ? 37.512 33.632 3.718 1.00 9.60 68 GLY A C 1
ATOM 564 O O . GLY A 1 68 ? 36.810 32.980 2.961 1.00 10.13 68 GLY A O 1
ATOM 565 N N . ILE A 1 69 ? 37.847 34.896 3.475 1.00 9.66 69 ILE A N 1
ATOM 566 C CA . ILE A 1 69 ? 37.468 35.601 2.274 1.00 9.73 69 ILE A CA 1
ATOM 567 C C . ILE A 1 69 ? 38.490 36.693 2.039 1.00 10.06 69 ILE A C 1
ATOM 568 O O . ILE A 1 69 ? 39.026 37.276 2.975 1.00 10.38 69 ILE A O 1
ATOM 573 N N . ALA A 1 70 ? 38.771 36.971 0.761 1.00 11.20 70 ALA A N 1
ATOM 574 C CA . ALA A 1 70 ? 39.667 38.062 0.425 1.00 11.53 70 ALA A CA 1
ATOM 575 C C . ALA A 1 70 ? 39.008 39.423 0.600 1.00 10.65 70 ALA A C 1
ATOM 576 O O . ALA A 1 70 ? 37.814 39.564 0.390 1.00 11.00 70 ALA A O 1
ATOM 578 N N . ALA A 1 71 ? 39.807 40.407 0.919 1.00 11.58 71 ALA A N 1
ATOM 579 C CA . ALA A 1 71 ? 39.354 41.763 1.079 1.00 12.28 71 ALA A CA 1
ATOM 580 C C . ALA A 1 71 ? 38.456 42.211 -0.066 1.00 11.49 71 ALA A C 1
ATOM 581 O O . ALA A 1 71 ? 37.394 42.783 0.136 1.00 12.84 71 ALA A O 1
ATOM 583 N N . ALA A 1 72 ? 38.898 41.956 -1.309 1.00 11.29 72 ALA A N 1
ATOM 584 C CA . ALA A 1 72 ? 38.163 42.505 -2.429 1.00 11.83 72 ALA A CA 1
ATOM 585 C C . ALA A 1 72 ? 36.830 41.857 -2.671 1.00 11.56 72 ALA A C 1
ATOM 586 O O . ALA A 1 72 ? 35.999 42.415 -3.401 1.00 12.85 72 ALA A O 1
ATOM 588 N N . ASP A 1 73 ? 36.629 40.653 -2.110 1.00 10.93 73 ASP A N 1
ATOM 589 C CA . ASP A 1 73 ? 35.361 39.950 -2.269 1.00 11.46 73 ASP A CA 1
ATOM 590 C C . ASP A 1 73 ? 34.376 40.230 -1.115 1.00 11.03 73 ASP A C 1
ATOM 591 O O . ASP A 1 73 ? 33.203 39.853 -1.196 1.00 11.45 73 ASP A O 1
ATOM 596 N N . PHE A 1 74 ? 34.859 40.834 -0.016 1.00 10.94 74 PHE A N 1
ATOM 597 C CA . PHE A 1 74 ? 34.041 40.906 1.196 1.00 10.53 74 PHE A CA 1
ATOM 598 C C . PHE A 1 74 ? 32.747 41.671 1.009 1.00 10.88 74 PHE A C 1
ATOM 599 O O . PHE A 1 74 ? 31.674 41.197 1.410 1.00 11.57 74 PHE A O 1
ATOM 607 N N . ALA A 1 75 ? 32.824 42.896 0.471 1.00 11.70 75 ALA A N 1
ATOM 608 C CA . ALA A 1 75 ? 31.608 43.701 0.379 1.00 12.84 75 ALA A CA 1
ATOM 609 C C . ALA A 1 75 ? 30.556 43.007 -0.451 1.00 12.46 75 ALA A C 1
ATOM 610 O O . ALA A 1 75 ? 29.362 43.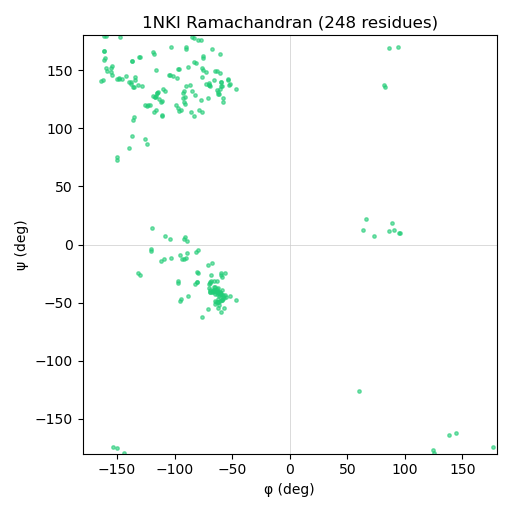015 -0.111 1.00 12.89 75 ALA A O 1
ATOM 612 N N . ARG A 1 76 ? 30.937 42.405 -1.566 1.00 12.08 76 ARG A N 1
ATOM 613 C CA . ARG A 1 76 ? 29.985 41.729 -2.400 1.00 12.63 76 ARG A CA 1
ATOM 614 C C . ARG A 1 76 ? 29.326 40.556 -1.681 1.00 12.31 76 ARG A C 1
ATOM 615 O O . ARG A 1 76 ? 28.124 40.322 -1.816 1.00 12.61 76 ARG A O 1
ATOM 623 N N . PHE A 1 77 ? 30.131 39.784 -0.907 1.00 11.66 77 PHE A N 1
ATOM 624 C CA . PHE A 1 77 ? 29.564 38.645 -0.161 1.00 11.54 77 PHE A CA 1
ATOM 625 C C . PHE A 1 77 ? 28.536 39.108 0.865 1.00 11.55 77 PHE A C 1
ATOM 626 O O . PHE A 1 77 ? 27.450 38.556 0.958 1.00 11.91 77 PHE A O 1
ATOM 634 N N . ALA A 1 78 ? 28.903 40.106 1.674 1.00 11.09 78 ALA A N 1
ATOM 635 C CA . ALA A 1 78 ? 27.993 40.607 2.686 1.00 11.55 78 ALA A CA 1
ATOM 636 C C . ALA A 1 78 ? 26.710 41.100 2.011 1.00 11.69 78 ALA A C 1
ATOM 637 O O . ALA A 1 78 ? 25.604 40.827 2.497 1.00 12.09 78 ALA A O 1
ATOM 639 N N . ALA A 1 79 ? 26.846 41.891 0.949 1.00 12.13 79 ALA A N 1
ATOM 640 C CA . ALA A 1 79 ? 25.681 42.413 0.273 1.00 12.99 79 ALA A CA 1
ATOM 641 C C . ALA A 1 79 ? 24.821 41.278 -0.303 1.00 13.11 79 ALA A C 1
ATOM 642 O O . ALA A 1 79 ? 23.571 41.358 -0.247 1.00 13.87 79 ALA A O 1
ATOM 644 N N . GLN A 1 80 ? 25.434 40.268 -0.890 1.00 13.05 80 GLN A N 1
ATOM 645 C CA . GLN A 1 80 ? 24.686 39.171 -1.450 1.00 13.62 80 GLN A CA 1
ATOM 646 C C . GLN A 1 80 ? 23.892 38.433 -0.381 1.00 12.85 80 GLN A C 1
ATOM 647 O O . GLN A 1 80 ? 22.702 38.096 -0.539 1.00 14.03 80 GLN A O 1
ATOM 653 N N . LEU A 1 81 ? 24.512 38.112 0.749 1.00 12.32 81 LEU A N 1
ATOM 654 C CA . LEU A 1 81 ? 23.768 37.371 1.770 1.00 12.25 81 LEU A CA 1
ATOM 655 C C . LEU A 1 81 ? 22.695 38.250 2.405 1.00 12.47 81 LEU A C 1
ATOM 656 O O . LEU A 1 81 ? 21.608 37.721 2.692 1.00 13.14 81 LEU A O 1
ATOM 661 N N . ARG A 1 82 ? 22.991 39.528 2.606 1.00 12.11 82 ARG A N 1
ATOM 662 C CA . ARG A 1 82 ? 21.942 40.431 3.101 1.00 12.99 82 ARG A CA 1
ATOM 663 C C . ARG A 1 82 ? 20.738 40.446 2.168 1.00 13.33 82 ARG A C 1
ATOM 664 O O . ARG A 1 82 ? 19.590 40.377 2.584 1.00 14.83 82 ARG A O 1
ATOM 672 N N . ALA A 1 83 ? 21.003 40.504 0.849 1.00 14.15 83 ALA A N 1
ATOM 673 C CA . ALA A 1 83 ? 19.913 40.588 -0.128 1.00 16.59 83 ALA A CA 1
ATOM 674 C C . ALA A 1 83 ? 19.121 39.305 -0.182 1.00 16.46 83 ALA A C 1
ATOM 675 O O . ALA A 1 83 ? 17.924 39.278 -0.507 1.00 20.54 83 ALA A O 1
ATOM 677 N N . HIS A 1 84 ? 19.724 38.184 0.166 1.00 16.13 84 HIS A N 1
ATOM 678 C CA . HIS A 1 84 ? 19.087 36.898 0.294 1.00 16.96 84 HIS A CA 1
ATOM 679 C C . HIS A 1 84 ? 18.326 36.696 1.584 1.00 17.18 84 HIS A C 1
ATOM 680 O O . HIS A 1 84 ? 17.624 35.686 1.761 1.00 25.76 84 HIS A O 1
ATOM 687 N N . GLY A 1 85 ? 18.379 37.632 2.493 1.00 14.61 85 GLY A N 1
ATOM 688 C CA . GLY A 1 85 ? 17.589 37.500 3.711 1.00 14.69 85 GLY A CA 1
ATOM 689 C C . GLY A 1 85 ? 18.304 36.804 4.850 1.00 13.27 85 GLY A C 1
ATOM 690 O O . GLY A 1 85 ? 17.665 36.447 5.805 1.00 15.57 85 GLY A O 1
ATOM 691 N N . VAL A 1 86 ? 19.603 36.588 4.788 1.00 12.30 86 VAL A N 1
ATOM 692 C CA . VAL A 1 86 ? 20.360 35.919 5.832 1.00 12.35 86 VAL A CA 1
ATOM 693 C C . VAL A 1 86 ? 20.420 36.846 7.026 1.00 11.92 86 VAL A C 1
ATOM 694 O O . VAL A 1 86 ? 20.617 38.027 6.910 1.00 14.41 86 VAL A O 1
ATOM 698 N N . ARG A 1 87 ? 20.226 36.223 8.212 1.00 11.22 87 ARG A N 1
ATOM 699 C CA . ARG A 1 87 ? 20.227 36.909 9.475 1.00 11.23 87 ARG A CA 1
ATOM 700 C C . ARG A 1 87 ? 21.634 37.049 10.056 1.00 10.03 87 ARG A C 1
ATOM 701 O O . ARG A 1 87 ? 22.373 36.064 9.999 1.00 11.15 87 ARG A O 1
ATOM 709 N N . GLU A 1 88 ? 21.960 38.219 10.588 1.00 9.86 88 GLU A N 1
ATOM 710 C CA . GLU A 1 88 ? 23.228 38.449 11.236 1.00 9.29 88 GLU A CA 1
ATOM 711 C C . GLU A 1 88 ? 23.052 38.293 12.732 1.00 9.59 88 GLU A C 1
ATOM 712 O O . GLU A 1 88 ? 22.015 38.512 13.306 1.00 11.47 88 GLU A O 1
ATOM 718 N N . TRP A 1 89 ? 24.178 37.880 13.348 1.00 9.24 89 TRP A N 1
ATOM 719 C CA . TRP A 1 89 ? 24.218 37.641 14.793 1.00 9.09 89 TRP A CA 1
ATOM 720 C C . TRP A 1 89 ? 25.248 38.500 15.526 1.00 9.31 89 TRP A C 1
ATOM 721 O O . TRP A 1 89 ? 25.277 38.459 16.759 1.00 9.66 89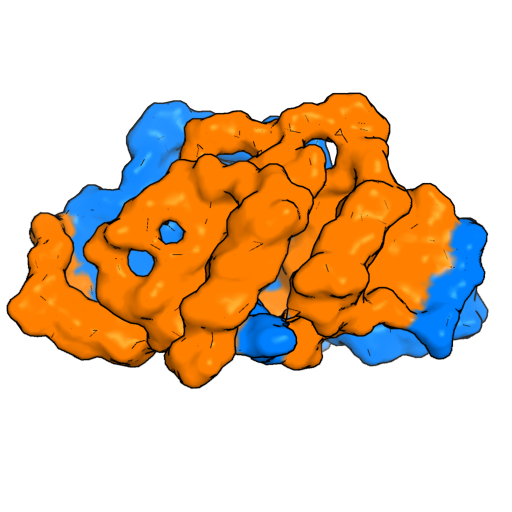 TRP A O 1
ATOM 732 N N . LYS A 1 90 ? 26.060 39.276 14.803 1.00 9.72 90 LYS A N 1
ATOM 733 C CA . LYS A 1 90 ? 27.035 40.145 15.413 1.00 10.10 90 LYS A CA 1
ATOM 734 C C . LYS A 1 90 ? 27.476 41.188 14.390 1.00 9.95 90 LYS A C 1
ATOM 735 O O . LYS A 1 90 ? 27.587 40.864 13.230 1.00 10.95 90 LYS A O 1
ATOM 741 N N . GLN A 1 91 ? 27.678 42.400 14.811 1.00 12.51 91 GLN A N 1
ATOM 742 C CA . GLN A 1 91 ? 28.334 43.439 14.060 1.00 11.50 91 GLN A CA 1
ATOM 743 C C . GLN A 1 91 ? 29.823 43.433 14.371 1.00 11.37 91 GLN A C 1
ATOM 744 O O . GLN A 1 91 ? 30.231 43.472 15.502 1.00 12.35 91 GLN A O 1
ATOM 750 N N . ASN A 1 92 ? 30.644 43.477 13.317 1.00 10.94 92 ASN A N 1
ATOM 751 C CA . ASN A 1 92 ? 32.092 43.345 13.492 1.00 10.96 92 ASN A CA 1
ATOM 752 C C . ASN A 1 92 ? 32.664 44.433 14.382 1.00 11.89 92 ASN A C 1
ATOM 753 O O . ASN A 1 92 ? 32.372 45.619 14.224 1.00 13.49 92 ASN A O 1
ATOM 758 N N . ARG A 1 93 ? 33.540 43.975 15.271 1.00 12.83 93 ARG A N 1
ATOM 759 C CA . ARG A 1 93 ? 34.302 44.859 16.145 1.00 15.29 93 ARG A CA 1
ATOM 760 C C . ARG A 1 93 ? 35.798 44.555 16.128 1.00 15.54 93 ARG A C 1
ATOM 761 O O . ARG A 1 93 ? 36.568 45.457 16.400 1.00 22.44 93 ARG A O 1
ATOM 769 N N . SER A 1 94 ? 36.255 43.350 15.832 1.00 13.91 94 SER A N 1
ATOM 770 C CA . SER A 1 94 ? 37.661 42.976 15.917 1.00 13.80 94 SER A CA 1
ATOM 771 C C . SER A 1 94 ? 38.374 43.235 14.591 1.00 12.95 94 SER A C 1
ATOM 772 O O . SER A 1 94 ? 37.766 43.484 13.544 1.00 13.22 94 SER A O 1
ATOM 775 N N . GLU A 1 95 ? 39.711 43.138 14.600 1.00 13.73 95 GLU A N 1
ATOM 776 C CA . GLU A 1 95 ? 40.525 43.394 13.420 1.00 13.39 95 GLU A CA 1
ATOM 777 C C . GLU A 1 95 ? 40.032 42.531 12.258 1.00 11.95 95 GLU A C 1
ATOM 778 O O . GLU A 1 95 ? 39.731 41.369 12.356 1.00 11.64 95 GLU A O 1
ATOM 784 N N . GLY A 1 96 ? 40.069 43.170 11.087 1.00 11.53 96 GLY A N 1
ATOM 785 C CA . GLY A 1 96 ? 39.703 42.531 9.832 1.00 11.43 96 GLY A CA 1
ATOM 786 C C . GLY A 1 96 ? 38.238 42.519 9.591 1.00 11.04 96 GLY A C 1
ATOM 787 O O . GLY A 1 96 ? 37.436 42.187 10.490 1.00 11.89 96 GLY A O 1
ATOM 788 N N . ASP A 1 97 ? 37.797 42.833 8.393 1.00 11.50 97 ASP A N 1
ATOM 789 C CA . ASP A 1 97 ? 36.384 42.767 8.040 1.00 10.91 97 ASP A CA 1
ATOM 790 C C . ASP A 1 97 ? 35.841 41.375 8.399 1.00 9.56 97 ASP A C 1
ATOM 791 O O . ASP A 1 97 ? 36.460 40.362 8.166 1.00 10.27 97 ASP A O 1
ATOM 796 N N . SER A 1 98 ? 34.652 41.385 8.980 1.00 9.52 98 SER A N 1
ATOM 797 C CA . SER A 1 98 ? 33.922 40.170 9.258 1.00 9.39 98 SER A CA 1
ATOM 798 C C . SER A 1 98 ? 32.424 40.397 9.113 1.00 9.44 98 SER A C 1
ATOM 799 O O . SER A 1 98 ? 31.885 41.432 9.496 1.00 10.53 98 SER A O 1
ATOM 802 N N . PHE A 1 99 ? 31.770 39.368 8.574 1.00 9.31 99 PHE A N 1
ATOM 803 C CA . PHE A 1 99 ? 30.333 39.319 8.398 1.00 8.92 99 PHE A CA 1
ATOM 804 C C . PHE A 1 99 ? 29.845 38.095 9.176 1.00 8.50 99 PHE A C 1
ATOM 805 O O . PHE A 1 99 ? 30.316 36.994 8.890 1.00 9.04 99 PHE A O 1
ATOM 813 N N . TYR A 1 100 ? 28.968 38.287 10.166 1.00 8.59 100 TYR A N 1
ATOM 814 C CA . TYR A 1 100 ? 28.578 37.271 11.137 1.00 8.40 100 TYR A CA 1
ATOM 815 C C . TYR A 1 100 ? 27.135 36.888 10.856 1.00 8.56 100 TYR A C 1
ATOM 816 O O . TYR A 1 100 ? 26.237 37.703 11.099 1.00 9.26 100 TYR A O 1
ATOM 825 N N . PHE A 1 101 ? 26.906 35.671 10.368 1.00 8.50 101 PHE A N 1
ATOM 826 C CA . PHE A 1 101 ? 25.606 35.277 9.872 1.00 8.70 101 PHE A CA 1
ATOM 827 C C . PHE A 1 101 ? 25.236 33.886 10.329 1.00 8.71 101 PHE A C 1
ATOM 828 O O . PHE A 1 101 ? 26.073 33.077 10.662 1.00 9.06 101 PHE A O 1
ATOM 836 N N . LEU A 1 102 ? 23.940 33.611 10.329 1.00 9.17 102 LEU A N 1
ATOM 837 C CA . LEU A 1 102 ? 23.398 32.321 10.760 1.00 9.28 102 LEU A CA 1
ATOM 838 C C . LEU A 1 102 ? 23.103 31.418 9.606 1.00 8.90 102 LEU A C 1
ATOM 839 O O . LEU A 1 102 ? 22.634 31.873 8.553 1.00 10.55 102 LEU A O 1
ATOM 844 N N . ASP A 1 103 ? 23.349 30.121 9.796 1.00 8.93 103 ASP A N 1
ATOM 845 C CA . ASP A 1 103 ? 22.913 29.109 8.827 1.00 9.04 103 ASP A CA 1
ATOM 846 C C . ASP A 1 103 ? 21.452 28.742 9.099 1.00 8.89 103 ASP A C 1
ATOM 847 O O . ASP A 1 103 ? 20.830 29.249 10.066 1.00 9.39 103 ASP A O 1
ATOM 852 N N . PRO A 1 104 ? 20.871 27.866 8.292 1.00 9.50 104 PRO A N 1
ATOM 853 C CA . PRO A 1 104 ? 19.433 27.527 8.447 1.00 10.17 104 PRO A CA 1
ATOM 854 C C . PRO A 1 104 ? 19.046 26.970 9.787 1.00 10.00 104 PRO A C 1
ATOM 855 O O . PRO A 1 104 ? 17.889 27.155 10.199 1.00 14.28 104 PRO A O 1
ATOM 859 N N . ASP A 1 105 ? 19.946 26.316 10.493 1.00 9.57 105 ASP A N 1
ATOM 860 C CA . ASP A 1 105 ? 19.672 25.803 11.841 1.00 10.28 105 ASP A CA 1
ATOM 861 C C . ASP A 1 105 ? 19.997 26.776 12.939 1.00 10.02 105 ASP A C 1
ATOM 862 O O . ASP A 1 105 ? 19.654 26.525 14.093 1.00 13.03 105 ASP A O 1
ATOM 867 N N . GLY A 1 106 ? 20.688 27.860 12.621 1.00 8.83 106 GLY A N 1
ATOM 868 C CA . GLY A 1 106 ? 21.209 28.762 13.622 1.00 9.35 106 GLY A CA 1
ATOM 869 C C . GLY A 1 106 ? 22.635 28.506 14.029 1.00 8.66 106 GLY A C 1
ATOM 870 O O . GLY A 1 106 ? 23.129 29.147 14.982 1.00 9.49 106 GLY A O 1
ATOM 871 N N . HIS A 1 107 ? 23.363 27.644 13.331 1.00 8.40 107 HIS A N 1
ATOM 872 C CA . HIS A 1 107 ? 24.822 27.643 13.558 1.00 8.18 107 HIS A CA 1
ATOM 873 C C . HIS A 1 107 ? 25.362 29.020 13.226 1.00 8.17 107 HIS A C 1
ATOM 874 O O . HIS A 1 107 ? 24.957 29.648 12.227 1.00 8.81 107 HIS A O 1
ATOM 881 N N . ARG A 1 108 ? 26.290 29.483 14.026 1.00 7.88 108 ARG A N 1
ATOM 882 C CA . ARG A 1 108 ? 26.890 30.791 13.873 1.00 7.76 108 ARG A CA 1
ATOM 883 C C . ARG A 1 108 ? 28.117 30.697 12.998 1.00 7.87 108 ARG A C 1
ATOM 884 O O . ARG A 1 108 ? 29.078 29.994 13.289 1.00 8.39 108 ARG A O 1
ATOM 892 N N . LEU A 1 109 ? 28.053 31.471 11.891 1.00 7.92 109 LEU A N 1
ATOM 893 C CA . LEU A 1 109 ? 29.087 31.518 10.874 1.00 7.99 109 LEU A CA 1
ATOM 894 C C . LEU A 1 109 ? 29.662 32.915 10.784 1.00 8.04 109 LEU A C 1
ATOM 895 O O . LEU A 1 109 ? 29.096 33.921 11.244 1.00 8.23 109 LEU A O 1
ATOM 900 N N . GLU A 1 110 ? 30.821 32.987 10.141 1.00 8.16 110 GLU A N 1
ATOM 901 C CA . GLU A 1 110 ? 31.499 34.253 9.928 1.00 8.36 110 GLU A CA 1
ATOM 902 C C . GLU A 1 110 ? 32.268 34.135 8.594 1.00 8.37 110 GLU A C 1
ATOM 903 O O . GLU A 1 110 ? 32.806 33.056 8.290 1.00 8.96 110 GLU A O 1
ATOM 909 N N . ALA A 1 111 ? 32.319 35.214 7.840 1.00 8.16 111 ALA A N 1
ATOM 910 C CA . ALA A 1 111 ? 33.259 35.376 6.722 1.00 8.77 111 ALA A CA 1
ATOM 911 C C . ALA A 1 111 ? 34.240 36.465 7.153 1.00 8.53 111 ALA A C 1
ATOM 912 O O . ALA A 1 111 ? 33.805 37.553 7.495 1.00 9.20 111 ALA A O 1
ATOM 914 N N . HIS A 1 112 ? 35.522 36.133 7.158 1.00 8.69 112 HIS A N 1
ATOM 915 C CA . HIS A 1 112 ? 36.564 37.000 7.736 1.00 9.05 112 HIS A CA 1
ATOM 916 C C . HIS A 1 112 ? 37.727 37.261 6.803 1.00 8.77 112 HIS A C 1
ATOM 917 O O . HIS A 1 112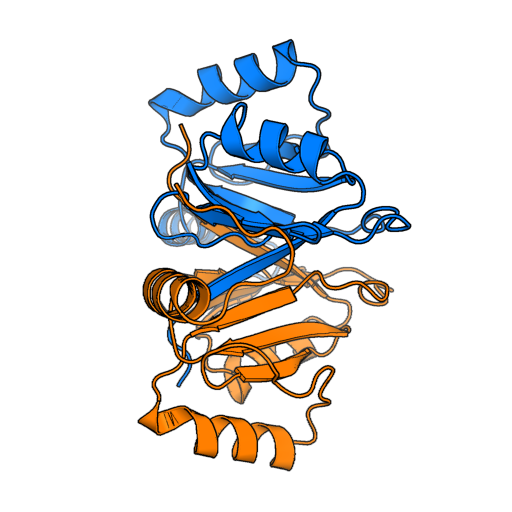 ? 38.238 36.309 6.199 1.00 9.11 112 HIS A O 1
ATOM 924 N N . VAL A 1 113 ? 38.145 38.511 6.772 1.00 8.78 113 VAL A N 1
ATOM 925 C CA . VAL A 1 113 ? 39.363 38.957 6.069 1.00 9.49 113 VAL A CA 1
ATOM 926 C C . VAL A 1 113 ? 40.508 39.040 7.080 1.00 9.67 113 VAL A C 1
ATOM 927 O O . VAL A 1 113 ? 40.417 39.819 8.034 1.00 11.13 113 VAL A O 1
ATOM 931 N N . GLY A 1 114 ? 41.544 38.249 6.888 1.00 10.92 114 GLY A N 1
ATOM 932 C CA . GLY A 1 114 ? 42.653 38.186 7.774 1.00 12.10 114 GLY A CA 1
ATOM 933 C C . GLY A 1 114 ? 42.921 36.787 8.261 1.00 10.55 114 GLY A C 1
ATOM 934 O O . GLY A 1 114 ? 42.283 35.828 7.843 1.00 12.44 114 GLY A O 1
ATOM 935 N N . ASP A 1 115 ? 43.899 36.662 9.142 1.00 11.41 115 ASP A N 1
ATOM 936 C CA . ASP A 1 115 ? 44.296 35.345 9.679 1.00 11.34 115 ASP A CA 1
ATOM 937 C C . ASP A 1 115 ? 44.918 35.520 11.040 1.00 10.67 115 ASP A C 1
ATOM 938 O O . ASP A 1 115 ? 44.862 36.620 11.629 1.00 11.08 115 ASP A O 1
ATOM 943 N N . LEU A 1 116 ? 45.445 34.448 11.615 1.00 10.68 116 LEU A N 1
ATOM 944 C CA . LEU A 1 116 ? 45.952 34.531 12.974 1.00 11.65 116 LEU A CA 1
ATOM 945 C C . LEU A 1 116 ? 47.121 35.512 13.032 1.00 12.29 116 LEU A C 1
ATOM 946 O O . LEU A 1 116 ? 47.243 36.294 13.959 1.00 12.77 116 LEU A O 1
ATOM 951 N N . ARG A 1 117 ? 47.969 35.492 11.982 1.00 12.83 117 ARG A N 1
ATOM 952 C CA . ARG A 1 117 ? 49.101 36.429 12.003 1.00 14.25 117 ARG A CA 1
ATOM 953 C C . ARG A 1 117 ? 48.688 37.843 11.948 1.00 13.03 117 ARG A C 1
ATOM 954 O O . ARG A 1 117 ? 49.279 38.683 12.670 1.00 14.17 117 ARG A O 1
ATOM 962 N N . SER A 1 118 ? 47.692 38.219 11.157 1.00 12.31 118 SER A N 1
ATOM 963 C CA . SER A 1 118 ? 47.276 39.607 11.132 1.00 12.90 118 SER A CA 1
ATOM 964 C C . SER A 1 118 ? 46.602 39.981 12.432 1.00 12.17 118 SER A C 1
ATOM 965 O O . SER A 1 118 ? 46.758 41.098 12.946 1.00 13.02 118 SER A O 1
ATOM 968 N N . ARG A 1 119 ? 45.885 39.044 13.073 1.00 11.63 119 ARG A N 1
ATOM 969 C CA . ARG A 1 119 ? 45.287 39.326 14.372 1.00 11.72 119 ARG A CA 1
ATOM 970 C C . ARG A 1 119 ? 46.367 39.564 15.407 1.00 12.43 119 ARG A C 1
ATOM 971 O O . ARG A 1 119 ? 46.276 40.518 16.212 1.00 13.33 119 ARG A O 1
ATOM 979 N N . LEU A 1 120 ? 47.359 38.672 15.458 1.00 13.09 120 LEU A N 1
ATOM 980 C CA . LEU A 1 120 ? 48.413 38.851 16.480 1.00 13.94 120 LEU A CA 1
ATOM 981 C C . LEU A 1 120 ? 49.154 40.131 16.274 1.00 15.44 120 LEU A C 1
ATOM 982 O O . LEU A 1 120 ? 49.514 40.800 17.239 1.00 18.13 120 LEU A O 1
ATOM 987 N N . ALA A 1 121 ? 49.397 40.531 15.006 1.00 14.24 121 ALA A N 1
ATOM 988 C CA . ALA A 1 121 ? 50.119 41.764 14.809 1.00 16.88 121 ALA A CA 1
ATOM 989 C C . ALA A 1 121 ? 49.308 42.955 15.273 1.00 16.64 121 ALA A C 1
ATOM 990 O O . ALA A 1 121 ? 49.875 43.877 15.899 1.00 18.96 121 ALA A O 1
ATOM 992 N N . ALA A 1 122 ? 48.010 42.966 15.043 1.00 15.42 122 ALA A N 1
ATOM 993 C CA . ALA A 1 122 ? 47.151 44.044 15.483 1.00 16.10 122 ALA A CA 1
ATOM 994 C C . ALA A 1 122 ? 47.078 44.052 17.016 1.00 18.47 122 ALA A C 1
ATOM 995 O O . ALA A 1 122 ? 47.126 45.098 17.684 1.00 21.58 122 ALA A O 1
ATOM 997 N N . CYS A 1 123 ? 46.986 42.895 17.641 1.00 19.58 123 CYS A N 1
ATOM 998 C CA . CYS A 1 123 ? 47.012 42.778 19.094 1.00 21.18 123 CYS A CA 1
ATOM 999 C C . CYS A 1 123 ? 48.330 43.196 19.703 1.00 23.22 123 CYS A C 1
ATOM 1000 O O . CYS A 1 123 ? 48.316 43.743 20.833 1.00 27.19 123 CYS A O 1
ATOM 1003 N N . ARG A 1 124 ? 49.459 42.923 19.069 1.00 21.82 124 ARG A N 1
ATOM 1004 C CA . ARG A 1 124 ? 50.774 43.393 19.601 1.00 24.06 124 ARG A CA 1
ATOM 1005 C C . ARG A 1 124 ? 50.740 44.899 19.705 1.00 25.79 124 ARG A C 1
ATOM 1006 O O . ARG A 1 124 ? 51.271 45.488 20.656 1.00 31.95 124 ARG A O 1
ATOM 1014 N N . GLN A 1 125 ? 50.134 45.600 18.742 1.00 25.30 125 GLN A N 1
ATOM 1015 C CA . GLN A 1 125 ? 50.182 47.046 18.641 1.00 25.50 125 GLN A CA 1
ATOM 1016 C C . GLN A 1 125 ? 49.169 47.565 19.648 1.00 26.22 125 GLN A C 1
ATOM 1017 O O . GLN A 1 125 ? 49.319 48.656 20.147 1.00 34.41 125 GLN A O 1
ATOM 1023 N N . ALA A 1 126 ? 48.183 46.774 19.989 1.00 26.13 126 ALA A N 1
ATOM 1024 C CA . ALA A 1 126 ? 47.134 47.180 20.891 1.00 29.37 126 ALA A CA 1
ATOM 1025 C C . ALA A 1 126 ? 46.621 45.972 21.643 1.00 27.46 126 ALA A C 1
ATOM 1026 O O . ALA A 1 126 ? 45.558 45.490 21.316 1.00 27.15 126 ALA A O 1
ATOM 1028 N N . PRO A 1 127 ? 47.418 45.476 22.583 1.00 29.27 127 PRO A N 1
ATOM 1029 C CA . PRO A 1 127 ? 46.964 44.253 23.258 1.00 27.40 127 PRO A CA 1
ATOM 1030 C C . PRO A 1 127 ? 45.645 44.355 23.998 1.00 27.76 127 PRO A C 1
ATOM 1031 O O . PRO A 1 127 ? 45.345 45.375 24.590 1.00 30.77 127 PRO A O 1
ATOM 1035 N N . TYR A 1 128 ? 44.852 43.276 24.058 1.00 26.96 128 TYR A N 1
ATOM 1036 C CA . TYR A 1 128 ? 43.592 43.172 24.779 1.00 24.34 128 TYR A CA 1
ATOM 1037 C C . TYR A 1 128 ? 43.846 43.226 26.294 1.00 24.29 128 TYR A C 1
ATOM 1038 O O . TYR A 1 128 ? 44.998 43.053 26.723 1.00 27.29 128 TYR A O 1
ATOM 1047 N N . ALA A 1 129 ? 42.798 43.392 27.107 1.00 24.04 129 ALA A N 1
ATOM 1048 C CA . ALA A 1 129 ? 42.924 43.465 28.553 1.00 23.60 129 ALA A CA 1
ATOM 1049 C C . ALA A 1 129 ? 43.583 42.216 29.097 1.00 21.24 129 ALA A C 1
ATOM 1050 O O . ALA A 1 129 ? 43.068 41.109 28.841 1.00 20.04 129 ALA A O 1
ATOM 1052 N N . GLY A 1 130 ? 44.697 42.324 29.823 1.00 19.80 130 GLY A N 1
ATOM 1053 C CA . GLY A 1 130 ? 45.434 41.208 30.335 1.00 18.98 130 GLY A CA 1
ATOM 1054 C C . GLY A 1 130 ? 46.239 40.388 29.356 1.00 18.39 130 GLY A C 1
ATOM 1055 O O . GLY A 1 130 ? 46.784 39.317 29.688 1.00 20.44 130 GLY A O 1
ATOM 1056 N N . MET A 1 131 ? 46.274 40.920 28.115 1.00 19.51 131 MET A N 1
ATOM 1057 C CA . MET A 1 131 ? 46.872 40.058 27.074 1.00 18.92 131 MET A CA 1
ATOM 1058 C C . MET A 1 131 ? 48.372 39.884 27.236 1.00 21.08 131 MET A C 1
ATOM 1059 O O . MET A 1 131 ? 49.060 40.852 27.611 1.00 22.88 131 MET A O 1
ATOM 1064 N N . ARG A 1 132 ? 48.816 38.660 27.014 1.00 19.23 132 ARG A N 1
ATOM 1065 C CA . ARG A 1 132 ? 50.180 38.182 26.977 1.00 21.38 132 ARG A CA 1
ATOM 1066 C C . ARG A 1 132 ? 50.362 37.285 25.744 1.00 19.89 132 ARG A C 1
ATOM 1067 O O . ARG A 1 132 ? 49.452 36.554 25.397 1.00 19.30 132 ARG A O 1
ATOM 1075 N N . PHE A 1 133 ? 51.524 37.329 25.114 1.00 22.44 133 PHE A N 1
ATOM 1076 C CA . PHE A 1 133 ? 51.831 36.543 23.904 1.00 22.73 133 PHE A CA 1
ATOM 1077 C C . PHE A 1 133 ? 52.719 35.324 24.145 1.00 27.33 133 PHE A C 1
ATOM 1078 O O . PHE A 1 133 ? 53.284 35.232 25.270 1.00 39.35 133 PHE A O 1
ATOM 1086 N N . ALA A 1 134 ? 52.937 34.402 23.204 1.00 26.86 134 ALA A N 1
ATOM 1087 C CA . ALA A 1 134 ? 53.702 33.168 23.480 1.00 29.26 134 ALA A CA 1
ATOM 1088 C C . ALA A 1 134 ? 55.144 33.426 23.956 1.00 40.47 134 ALA A C 1
ATOM 1089 O O . ALA A 1 134 ? 55.722 34.706 22.528 1.00 28.64 134 ALA A O 1
ATOM 1091 N N . MET B 1 1 ? 33.341 35.231 -2.187 1.00 27.85 1 MET B N 1
ATOM 1092 C CA . MET B 1 1 ? 34.060 33.946 -2.422 1.00 25.04 1 MET B CA 1
ATOM 1093 C C . MET B 1 1 ? 34.996 33.341 -1.412 1.00 20.53 1 MET B C 1
ATOM 1094 O O . MET B 1 1 ? 36.119 33.797 -1.085 1.00 23.61 1 MET B O 1
ATOM 1099 N N . LEU B 1 2 ? 34.557 32.299 -0.752 1.00 14.16 2 LEU B N 1
ATOM 1100 C CA . LEU B 1 2 ? 35.157 31.875 0.504 1.00 12.16 2 LEU B CA 1
ATOM 1101 C C . LEU B 1 2 ? 36.292 30.926 0.208 1.00 12.43 2 LEU B C 1
ATOM 1102 O O . LEU B 1 2 ? 36.272 30.225 -0.813 1.00 14.89 2 LEU B O 1
ATOM 1107 N N . THR B 1 3 ? 37.272 30.883 1.111 1.00 12.24 3 THR B N 1
ATOM 1108 C CA . THR B 1 3 ? 38.526 30.215 0.827 1.00 13.70 3 THR B CA 1
ATOM 1109 C C . THR B 1 3 ? 38.757 28.920 1.579 1.00 13.03 3 THR B C 1
ATOM 1110 O O . THR B 1 3 ? 39.681 28.151 1.274 1.00 18.79 3 THR B O 1
ATOM 1114 N N . GLY B 1 4 ? 37.954 28.636 2.587 1.00 11.96 4 GLY B N 1
ATOM 1115 C CA . GLY B 1 4 ? 38.180 27.532 3.494 1.00 11.62 4 GLY B CA 1
ATOM 1116 C C . GLY B 1 4 ? 37.873 27.978 4.926 1.00 10.66 4 GLY B C 1
ATOM 1117 O O . GLY B 1 4 ? 37.209 29.001 5.095 1.00 11.20 4 GLY B O 1
ATOM 1118 N N . LEU B 1 5 ? 38.340 27.202 5.892 1.00 11.54 5 LEU B N 1
ATOM 1119 C CA . LEU B 1 5 ? 38.144 27.541 7.280 1.00 11.58 5 LEU B CA 1
ATOM 1120 C C . LEU B 1 5 ? 39.211 28.556 7.701 1.00 11.46 5 LEU B C 1
ATOM 1121 O O . LEU B 1 5 ? 40.400 28.332 7.543 1.00 17.58 5 LEU B O 1
ATOM 1126 N N . ASN B 1 6 ? 38.771 29.634 8.289 1.00 9.22 6 ASN B N 1
ATOM 1127 C CA . ASN B 1 6 ? 39.671 30.651 8.813 1.00 9.17 6 ASN B CA 1
ATOM 1128 C C . ASN B 1 6 ? 39.968 30.452 10.295 1.00 9.04 6 ASN B C 1
ATOM 1129 O O . ASN B 1 6 ? 41.126 30.540 10.697 1.00 10.08 6 ASN B O 1
ATOM 1134 N N . HIS B 1 7 ? 38.932 30.214 11.120 1.00 8.79 7 HIS B N 1
ATOM 1135 C CA . HIS B 1 7 ? 39.164 29.903 12.524 1.00 8.63 7 HIS B CA 1
ATOM 1136 C C . HIS B 1 7 ? 37.937 29.214 13.089 1.00 8.47 7 HIS B C 1
ATOM 1137 O O . HIS B 1 7 ? 36.846 29.309 12.536 1.00 8.85 7 HIS B O 1
ATOM 1144 N N . LEU B 1 8 ? 38.171 28.527 14.209 1.00 8.43 8 LEU B N 1
ATOM 1145 C CA . LEU B 1 8 ? 37.132 27.878 15.007 1.00 8.44 8 LEU B CA 1
ATOM 1146 C C . LEU B 1 8 ? 37.144 28.557 16.360 1.00 8.40 8 LEU B C 1
ATOM 1147 O O . LEU B 1 8 ? 38.191 28.628 16.991 1.00 9.31 8 LEU B O 1
ATOM 1152 N N . THR B 1 9 ? 35.957 29.034 16.801 1.00 8.48 9 THR B N 1
ATOM 1153 C CA . THR B 1 9 ? 35.870 29.687 18.109 1.00 8.37 9 THR B CA 1
ATOM 1154 C C . THR B 1 9 ? 34.917 28.872 18.969 1.00 8.08 9 THR B C 1
ATOM 1155 O O . THR B 1 9 ? 33.786 28.600 18.577 1.00 8.52 9 THR B O 1
ATOM 1159 N N . LEU B 1 10 ? 35.389 28.503 20.172 1.00 8.57 10 LEU B N 1
ATOM 1160 C CA . LEU B 1 10 ? 34.632 27.734 21.125 1.00 8.23 10 LEU B CA 1
ATOM 1161 C C . LEU B 1 10 ? 34.359 28.543 22.380 1.00 8.49 10 LEU B C 1
ATOM 1162 O O . LEU B 1 10 ? 35.245 29.129 22.979 1.00 9.63 10 LEU B O 1
ATOM 1167 N N . ALA B 1 11 ? 33.076 28.566 22.802 1.00 8.88 11 ALA B N 1
ATOM 1168 C CA . ALA B 1 11 ? 32.734 29.081 24.117 1.00 8.78 11 ALA B CA 1
ATOM 1169 C C . ALA B 1 11 ? 33.256 28.131 25.199 1.00 9.01 11 ALA B C 1
ATOM 1170 O O . ALA B 1 11 ? 33.127 26.915 25.085 1.00 9.42 11 ALA B O 1
ATOM 1172 N N . VAL B 1 12 ? 33.851 28.698 26.248 1.00 9.00 12 VAL B N 1
ATOM 1173 C CA . VAL B 1 12 ? 34.409 27.889 27.339 1.00 9.51 12 VAL B CA 1
ATOM 1174 C C . VAL B 1 12 ? 34.012 28.507 28.676 1.00 9.60 12 VAL B C 1
ATOM 1175 O O . VAL B 1 12 ? 34.150 29.714 28.885 1.00 10.91 12 VAL B O 1
ATOM 1179 N N . ALA B 1 13 ? 33.586 27.666 29.621 1.00 10.40 13 ALA B N 1
ATOM 1180 C CA . ALA B 1 13 ? 33.253 28.192 30.954 1.00 11.12 13 ALA B CA 1
ATOM 1181 C C . ALA B 1 13 ? 34.455 28.413 31.818 1.00 11.16 13 ALA B C 1
ATOM 1182 O O . ALA B 1 13 ? 34.433 29.289 32.682 1.00 14.63 13 ALA B O 1
ATOM 1184 N N . ASP B 1 14 ? 35.492 27.585 31.659 1.00 11.27 14 ASP B N 1
ATOM 1185 C CA . ASP B 1 14 ? 36.678 27.562 32.472 1.00 11.82 14 ASP B CA 1
ATOM 1186 C C . ASP B 1 14 ? 37.876 27.745 31.525 1.00 11.13 14 ASP B C 1
ATOM 1187 O O . ASP B 1 14 ? 38.398 26.761 30.997 1.00 11.21 14 ASP B O 1
ATOM 1192 N N . LEU B 1 15 ? 38.212 28.990 31.244 1.00 11.14 15 LEU B N 1
ATOM 1193 C CA . LEU B 1 15 ? 39.252 29.276 30.284 1.00 10.99 15 LEU B CA 1
ATOM 1194 C C . LEU B 1 15 ? 40.584 28.626 30.675 1.00 10.95 15 LEU B C 1
ATOM 1195 O O . LEU B 1 15 ? 41.220 28.012 29.801 1.00 11.17 15 LEU B O 1
ATOM 1200 N N . PRO B 1 16 ? 41.039 28.693 31.932 1.00 11.58 16 PRO B N 1
ATOM 1201 C CA . PRO B 1 16 ? 42.270 27.981 32.289 1.00 12.33 16 PRO B CA 1
ATOM 1202 C C . PRO B 1 16 ? 42.255 26.491 31.963 1.00 11.07 16 PRO B C 1
ATOM 1203 O O . PRO B 1 16 ? 43.213 25.925 31.450 1.00 11.42 16 PRO B O 1
ATOM 1207 N N . ALA B 1 17 ? 41.158 25.824 32.302 1.00 10.54 17 ALA B N 1
ATOM 1208 C CA . ALA B 1 17 ? 41.022 24.398 32.037 1.00 10.64 17 ALA B CA 1
ATOM 1209 C C . ALA B 1 17 ? 41.068 24.084 30.556 1.00 10.50 17 ALA B C 1
ATOM 1210 O O . ALA B 1 17 ? 41.662 23.102 30.118 1.00 11.02 17 ALA B O 1
ATOM 1212 N N . SER B 1 18 ? 40.408 24.923 29.771 1.00 9.93 18 SER B N 1
ATOM 1213 C CA . SER B 1 18 ? 40.393 24.708 28.335 1.00 9.88 18 SER B CA 1
ATOM 1214 C C . SER B 1 18 ? 41.736 24.957 27.700 1.00 9.97 18 SER B C 1
ATOM 1215 O O . SER B 1 18 ? 42.167 24.178 26.849 1.00 10.19 18 SER B O 1
ATOM 1218 N N . ILE B 1 19 ? 42.446 26.008 28.137 1.00 10.78 19 ILE B N 1
ATOM 1219 C CA . ILE B 1 19 ? 43.808 26.204 27.614 1.00 11.20 19 ILE B CA 1
ATOM 1220 C C . ILE B 1 19 ? 44.638 24.995 27.937 1.00 11.50 19 ILE B C 1
ATOM 1221 O O . ILE B 1 19 ? 45.390 24.487 27.082 1.00 12.26 19 ILE B O 1
ATOM 1226 N N . ALA B 1 20 ? 44.577 24.510 29.189 1.00 11.35 20 ALA B N 1
ATOM 1227 C CA . ALA B 1 20 ? 45.424 23.383 29.570 1.00 11.43 20 ALA B CA 1
ATOM 1228 C C . ALA B 1 20 ? 45.136 22.183 28.704 1.00 10.98 20 ALA B C 1
ATOM 1229 O O . ALA B 1 20 ? 46.010 21.407 28.326 1.00 12.66 20 ALA B O 1
ATOM 1231 N N . PHE B 1 21 ? 43.840 21.913 28.445 1.00 10.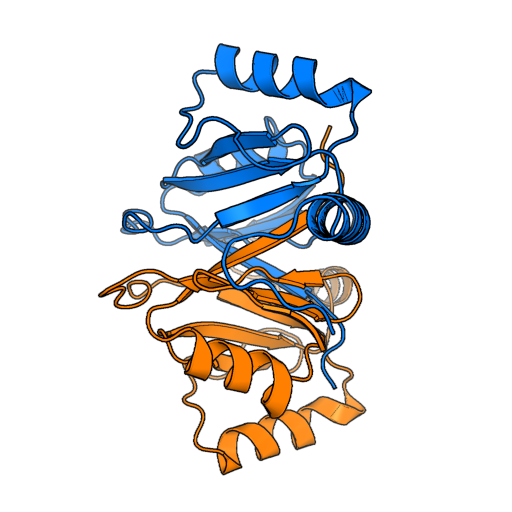92 21 PHE B N 1
ATOM 1232 C CA . PHE B 1 21 ? 43.449 20.786 27.635 1.00 10.43 21 PHE B CA 1
ATOM 1233 C C . PHE B 1 21 ? 43.990 20.893 26.202 1.00 9.82 21 PHE B C 1
ATOM 1234 O O . PHE B 1 21 ? 44.651 19.974 25.698 1.00 10.94 21 PHE B O 1
ATOM 1242 N N . TYR B 1 22 ? 43.700 22.003 25.538 1.00 9.92 22 TYR B N 1
ATOM 1243 C CA . TYR B 1 22 ? 44.129 22.118 24.129 1.00 10.27 22 TYR B CA 1
ATOM 1244 C C . TYR B 1 22 ? 45.629 22.239 24.001 1.00 11.03 22 TYR B C 1
ATOM 1245 O O . TYR B 1 22 ? 46.211 21.642 23.084 1.00 12.11 22 TYR B O 1
ATOM 1254 N N . ARG B 1 23 ? 46.278 22.978 24.898 1.00 12.12 23 ARG B N 1
ATOM 1255 C CA . ARG B 1 23 ? 47.744 23.144 24.805 1.00 14.13 23 ARG B CA 1
ATOM 1256 C C . ARG B 1 23 ? 48.432 21.912 25.282 1.00 14.75 23 ARG B C 1
ATOM 1257 O O . ARG B 1 23 ? 49.237 21.290 24.581 1.00 19.11 23 ARG B O 1
ATOM 1265 N N . ASP B 1 24 ? 48.244 21.566 26.550 1.00 15.25 24 ASP B N 1
ATOM 1266 C CA . A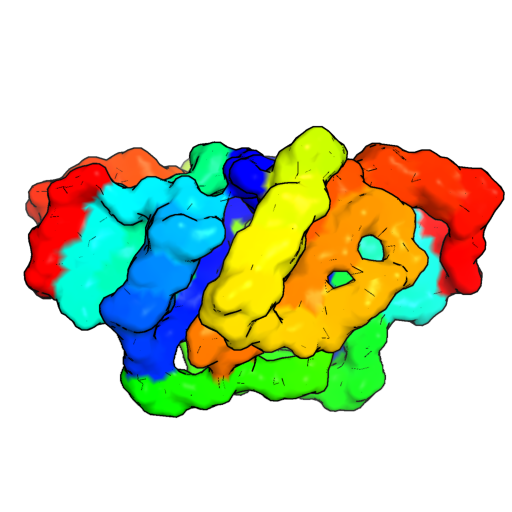SP B 1 24 ? 49.133 20.598 27.186 1.00 17.63 24 ASP B CA 1
ATOM 1267 C C . ASP B 1 24 ? 48.678 19.222 26.825 1.00 17.04 24 ASP B C 1
ATOM 1268 O O . ASP B 1 24 ? 49.569 18.352 26.680 1.00 24.31 24 ASP B O 1
ATOM 1273 N N . LEU B 1 25 ? 47.411 18.911 26.656 1.00 15.99 25 LEU B N 1
ATOM 1274 C CA . LEU B 1 25 ? 47.033 17.551 26.308 1.00 17.29 25 LEU B CA 1
ATOM 1275 C C . LEU B 1 25 ? 47.018 17.316 24.804 1.00 17.01 25 LEU B C 1
ATOM 1276 O O . LEU B 1 25 ? 47.480 16.290 24.301 1.00 23.38 25 LEU B O 1
ATOM 1281 N N . LEU B 1 26 ? 46.456 18.259 24.049 1.00 13.77 26 LEU B N 1
ATOM 1282 C CA . LEU B 1 26 ? 46.305 18.078 22.620 1.00 13.93 26 LEU B CA 1
ATOM 1283 C C . LEU B 1 26 ? 47.416 18.681 21.751 1.00 14.61 26 LEU B C 1
ATOM 1284 O O . LEU B 1 26 ? 47.459 18.415 20.543 1.00 19.81 26 LEU B O 1
ATOM 1289 N N . GLY B 1 27 ? 48.309 19.455 22.315 1.00 13.80 27 GLY B N 1
ATOM 1290 C CA . GLY B 1 27 ? 49.470 19.917 21.583 1.00 14.38 27 GLY B CA 1
ATOM 1291 C C . GLY B 1 27 ? 49.293 21.142 20.790 1.00 13.82 27 GLY B C 1
ATOM 1292 O O . GLY B 1 27 ? 50.130 21.464 19.948 1.00 15.47 27 GLY B O 1
ATOM 1293 N N . PHE B 1 28 ? 48.198 21.902 20.949 1.00 12.73 28 PHE B N 1
ATOM 1294 C CA . PHE B 1 28 ? 48.090 23.210 20.358 1.00 12.23 28 PHE B CA 1
ATOM 1295 C C . PHE B 1 28 ? 49.162 24.148 20.936 1.00 12.73 28 PHE B C 1
ATOM 1296 O O . PHE B 1 28 ? 49.511 24.029 22.121 1.00 14.60 28 PHE B O 1
ATOM 1304 N N . ARG B 1 29 ? 49.624 25.090 20.165 1.00 12.64 29 ARG B N 1
ATOM 1305 C CA . ARG B 1 29 ? 50.497 26.130 20.640 1.00 13.26 29 ARG B CA 1
ATOM 1306 C C . ARG B 1 29 ? 49.671 27.309 21.102 1.00 13.19 29 ARG B C 1
ATOM 1307 O O . ARG B 1 29 ? 48.883 27.842 20.343 1.00 14.10 29 ARG B O 1
ATOM 1315 N N . LEU B 1 30 ? 49.911 27.760 22.334 1.00 14.04 30 LEU B N 1
ATOM 1316 C CA . LEU B 1 30 ? 49.259 28.958 22.856 1.00 14.02 30 LEU B CA 1
ATOM 1317 C C . LEU B 1 30 ? 49.961 30.192 22.298 1.00 13.48 30 LEU B C 1
ATOM 1318 O O . LEU B 1 30 ? 51.119 30.416 22.562 1.00 17.44 30 LEU B O 1
ATOM 1323 N N . GLU B 1 31 ? 49.256 30.969 21.513 1.00 13.73 31 GLU B N 1
ATOM 1324 C CA . GLU B 1 31 ? 49.847 32.163 20.898 1.00 13.86 31 GLU B CA 1
ATOM 1325 C C . GLU B 1 31 ? 49.548 33.427 21.672 1.00 14.57 31 GLU B C 1
ATOM 1326 O O . GLU B 1 31 ? 50.372 34.348 21.701 1.00 17.92 31 GLU B O 1
ATOM 1332 N N . ALA B 1 32 ? 48.381 33.512 22.310 1.00 13.97 32 ALA B N 1
ATOM 1333 C CA . ALA B 1 32 ? 48.042 34.698 23.083 1.00 14.31 32 ALA B CA 1
ATOM 1334 C C . ALA B 1 32 ? 46.952 34.294 24.085 1.00 13.28 32 ALA B C 1
ATOM 1335 O O . ALA B 1 32 ? 46.126 33.397 23.819 1.00 12.69 32 ALA B O 1
ATOM 1337 N N . ARG B 1 33 ? 46.952 34.960 25.250 1.00 13.41 33 ARG B N 1
ATOM 1338 C CA . ARG B 1 33 ? 45.995 34.700 26.293 1.00 13.11 33 ARG B CA 1
ATOM 1339 C C . ARG B 1 33 ? 45.611 36.055 26.848 1.00 13.05 33 ARG B C 1
ATOM 1340 O O . ARG B 1 33 ? 46.505 36.885 27.024 1.00 15.84 33 ARG B O 1
ATOM 1348 N N . TRP B 1 34 ? 44.383 36.297 27.151 1.00 12.63 34 TRP B N 1
ATOM 1349 C CA . TRP B 1 34 ? 43.927 37.534 27.754 1.00 13.44 34 TRP B CA 1
ATOM 1350 C C . TRP B 1 34 ? 42.819 37.225 28.719 1.00 12.90 34 TRP B C 1
ATOM 1351 O O . TRP B 1 34 ? 42.402 36.038 28.895 1.00 13.35 34 TRP B O 1
ATOM 1362 N N . ASP B 1 35 ? 42.247 38.234 29.371 1.00 13.92 35 ASP B N 1
ATOM 1363 C CA . ASP B 1 35 ? 41.325 37.947 30.449 1.00 14.67 35 ASP B CA 1
ATOM 1364 C C . ASP B 1 35 ? 40.064 37.229 29.985 1.00 13.34 35 ASP B C 1
ATOM 1365 O O . ASP B 1 35 ? 39.443 36.528 30.787 1.00 16.30 35 ASP B O 1
ATOM 1370 N N A GLN B 1 36 ? 39.704 37.372 28.722 0.50 12.78 36 GLN B N 1
ATOM 1371 N N B GLN B 1 36 ? 39.700 37.375 28.720 0.50 13.08 36 GLN B N 1
ATOM 1372 C CA A GLN B 1 36 ? 38.467 36.782 28.240 0.50 12.48 36 GLN B CA 1
ATOM 1373 C CA B GLN B 1 36 ? 38.476 36.781 28.224 0.50 12.66 36 GLN B CA 1
ATOM 1374 C C A GLN B 1 36 ? 38.681 35.760 27.143 0.50 11.43 36 GLN B C 1
ATOM 1375 C C B GLN B 1 36 ? 38.685 35.746 27.140 0.50 11.44 36 GLN B C 1
ATOM 1376 O O A GLN B 1 36 ? 37.679 35.357 26.526 0.50 11.94 36 GLN B O 1
ATOM 1377 O O B GLN B 1 36 ? 37.703 35.313 26.516 0.50 12.01 36 GLN B O 1
ATOM 1388 N N . GLY B 1 37 ? 39.895 35.303 26.873 1.00 10.81 37 GLY B N 1
ATOM 1389 C CA . GLY B 1 37 ? 40.060 34.300 25.830 1.00 11.09 37 GLY B CA 1
ATOM 1390 C C . GLY B 1 37 ? 41.485 33.883 25.615 1.00 10.65 37 GLY B C 1
ATOM 1391 O O . GLY B 1 37 ? 42.430 34.271 26.314 1.00 11.23 37 GLY B O 1
ATOM 1392 N N . ALA B 1 38 ? 41.664 33.092 24.549 1.00 10.53 38 ALA B N 1
ATOM 1393 C CA . ALA B 1 38 ? 42.967 32.667 24.120 1.00 10.78 38 ALA B CA 1
ATOM 1394 C C . ALA B 1 38 ? 42.937 32.336 22.641 1.00 10.57 38 ALA B C 1
ATOM 1395 O O . ALA B 1 38 ? 41.908 31.923 22.114 1.00 10.92 38 ALA B O 1
ATOM 1397 N N . TYR B 1 39 ? 44.099 32.504 21.997 1.00 10.30 39 TYR B N 1
ATOM 1398 C CA . TYR B 1 39 ? 44.313 32.073 20.618 1.00 10.59 39 TYR B CA 1
ATOM 1399 C C . TYR B 1 39 ? 45.365 30.996 20.627 1.00 11.16 39 TYR B C 1
ATOM 1400 O O . TYR B 1 39 ? 46.419 31.151 21.214 1.00 12.21 39 TYR B O 1
ATOM 1409 N N . LEU B 1 40 ? 45.039 29.879 19.946 1.00 10.98 40 LEU B N 1
ATOM 1410 C CA . LEU B 1 40 ? 45.950 28.756 19.825 1.00 10.92 40 LEU B CA 1
ATOM 1411 C C . LEU B 1 40 ? 46.030 28.357 18.363 1.00 10.72 40 LEU B C 1
ATOM 1412 O O . LEU B 1 40 ? 45.153 28.632 17.572 1.00 11.19 40 LEU B O 1
ATOM 1417 N N . GLU B 1 41 ? 47.109 27.606 18.039 1.00 11.19 41 GLU B N 1
ATOM 1418 C CA . GLU B 1 41 ? 47.291 27.162 16.663 1.00 11.24 41 GLU B CA 1
ATOM 1419 C C . GLU B 1 41 ? 47.755 25.710 16.655 1.00 11.15 41 GLU B C 1
ATOM 1420 O O . GLU B 1 41 ? 48.593 25.306 17.446 1.00 12.86 41 GLU B O 1
ATOM 1426 N N . LEU B 1 42 ? 47.222 24.940 15.715 1.00 11.60 42 LEU B N 1
ATOM 1427 C CA . LEU B 1 42 ? 47.543 23.573 15.466 1.00 12.25 42 LEU B CA 1
ATOM 1428 C C . LEU B 1 42 ? 47.679 23.406 13.963 1.00 12.43 42 LEU B C 1
ATOM 1429 O O . LEU B 1 42 ? 46.706 23.448 13.256 1.00 11.99 42 LEU B O 1
ATOM 1434 N N . GLY B 1 43 ? 48.902 23.254 13.475 1.00 14.56 43 GLY B N 1
ATOM 1435 C CA . GLY B 1 43 ? 49.060 23.289 12.022 1.00 15.67 43 GLY B CA 1
ATOM 1436 C C . GLY B 1 43 ? 48.599 24.629 11.478 1.00 15.52 43 GLY B C 1
ATOM 1437 O O . GLY B 1 43 ? 48.978 25.706 11.956 1.00 17.46 43 GLY B O 1
ATOM 1438 N N . SER B 1 44 ? 47.687 24.582 10.520 1.00 14.66 44 SER B N 1
ATOM 1439 C CA . SER B 1 44 ? 47.092 25.795 9.995 1.00 15.11 44 SER B CA 1
ATOM 1440 C C . SER B 1 44 ? 45.839 26.217 10.774 1.00 13.15 44 SER B C 1
ATOM 1441 O O . SER B 1 44 ? 45.276 27.289 10.470 1.00 13.56 44 SER B O 1
ATOM 1444 N N . LEU B 1 45 ? 45.350 25.408 11.708 1.00 11.53 45 LEU B N 1
ATOM 1445 C CA . LEU B 1 45 ? 44.111 25.739 12.420 1.00 10.31 45 LEU B CA 1
ATOM 1446 C C . LEU B 1 45 ? 44.341 26.800 13.484 1.00 10.40 45 LEU B C 1
ATOM 1447 O O . LEU B 1 45 ? 45.170 26.618 14.391 1.00 11.53 45 LEU B O 1
ATOM 1452 N N . TRP B 1 46 ? 43.569 27.883 13.370 1.00 9.90 46 TRP B N 1
ATOM 1453 C CA . TRP B 1 46 ? 43.457 28.918 14.364 1.00 9.70 46 TRP B CA 1
ATOM 1454 C C . TRP B 1 46 ? 42.235 28.579 15.257 1.00 9.19 46 TRP B C 1
ATOM 1455 O O . TRP B 1 46 ? 41.103 28.581 14.749 1.00 9.37 46 TRP B O 1
ATOM 1466 N N . LEU B 1 47 ? 42.492 28.318 16.515 1.00 9.54 47 LEU B N 1
ATOM 1467 C CA . LEU B 1 47 ? 41.474 28.078 17.523 1.00 9.07 47 LEU B CA 1
ATOM 1468 C C . LEU B 1 47 ? 41.397 29.284 18.441 1.00 9.20 47 LEU B C 1
ATOM 1469 O O . LEU B 1 47 ? 42.403 29.745 18.965 1.00 10.20 47 LEU B O 1
ATOM 1474 N N A CYS B 1 48 ? 40.184 29.762 18.650 0.40 9.17 48 CYS B N 1
ATOM 1475 N N B CYS B 1 48 ? 40.188 29.774 18.656 0.60 9.02 48 CYS B N 1
ATOM 1476 C CA A CYS B 1 48 ? 39.874 30.809 19.604 0.40 9.50 48 CYS B CA 1
ATOM 1477 C CA B CYS B 1 48 ? 39.967 30.785 19.668 0.60 9.29 48 CYS B CA 1
ATOM 1478 C C A CYS B 1 48 ? 39.045 30.205 20.741 0.40 9.17 48 CYS B C 1
ATOM 1479 C C B CYS B 1 48 ? 39.060 30.171 20.743 0.60 9.03 48 CYS B C 1
ATOM 1480 O O A CYS B 1 48 ? 38.039 29.546 20.473 0.40 9.43 48 CYS B O 1
ATOM 1481 O O B CYS B 1 48 ? 38.065 29.514 20.454 0.60 9.33 48 CYS B O 1
ATOM 1486 N N . LEU B 1 49 ? 39.455 30.417 21.993 1.00 10.06 49 LEU B N 1
ATOM 1487 C CA . LEU B 1 49 ? 38.678 30.043 23.178 1.00 10.21 49 LEU B CA 1
ATOM 1488 C C . LEU B 1 49 ? 38.113 31.360 23.715 1.00 10.81 49 LEU B C 1
ATOM 1489 O O . LEU B 1 49 ? 38.847 32.294 23.991 1.00 13.43 49 LEU B O 1
ATOM 1494 N N . SER B 1 50 ? 36.792 31.413 23.893 1.00 9.99 50 SER B N 1
ATOM 1495 C CA . SER B 1 50 ? 36.102 32.612 24.322 1.00 10.49 50 SER B CA 1
ATOM 1496 C C . SER B 1 50 ? 35.428 32.346 25.667 1.00 9.70 50 SER B C 1
ATOM 1497 O O . SER B 1 50 ? 34.529 31.514 25.759 1.00 10.07 50 SER B O 1
ATOM 1500 N N . ARG B 1 51 ? 35.887 33.026 26.732 1.00 10.73 51 ARG B N 1
ATOM 1501 C CA . ARG B 1 51 ? 35.325 32.810 28.051 1.00 11.31 51 ARG B CA 1
ATOM 1502 C C . ARG B 1 51 ? 33.844 33.164 28.092 1.00 11.81 51 ARG B C 1
ATOM 1503 O O . ARG B 1 51 ? 33.455 34.259 27.669 1.00 14.27 51 ARG B O 1
ATOM 1511 N N . GLU B 1 52 ? 33.048 32.254 28.611 1.00 12.37 52 GLU B N 1
ATOM 1512 C CA . GLU B 1 52 ? 31.582 32.311 28.605 1.00 15.23 52 GLU B CA 1
ATOM 1513 C C . GLU B 1 52 ? 31.100 31.869 29.991 1.00 17.03 52 GLU B C 1
ATOM 1514 O O . GLU B 1 52 ? 30.923 30.663 30.197 1.00 15.40 52 GLU B O 1
ATOM 1520 N N . PRO B 1 53 ? 30.886 32.791 30.895 1.00 24.27 53 PRO B N 1
ATOM 1521 C CA . PRO B 1 53 ? 30.329 32.465 32.202 1.00 24.01 53 PRO B CA 1
ATOM 1522 C C . PRO B 1 53 ? 29.128 31.551 32.188 1.00 21.36 53 PRO B C 1
ATOM 1523 O O . PRO B 1 53 ? 28.174 31.793 31.438 1.00 25.91 53 PRO B O 1
ATOM 1527 N N . GLN B 1 54 ? 29.121 30.564 33.021 1.00 24.62 54 GLN B N 1
ATOM 1528 C CA . GLN B 1 54 ? 27.987 29.664 33.228 1.00 22.30 54 GLN B CA 1
ATOM 1529 C C . GLN B 1 54 ? 27.727 28.911 31.938 1.00 22.38 54 GLN B C 1
ATOM 1530 O O . GLN B 1 54 ? 26.672 28.267 31.883 1.00 27.56 54 GLN B O 1
ATOM 1536 N N . TYR B 1 55 ? 28.563 28.881 30.907 1.00 18.04 55 TYR B N 1
ATOM 1537 C CA . TYR B 1 55 ? 28.324 28.053 29.766 1.00 17.02 55 TYR B CA 1
ATOM 1538 C C . TYR B 1 55 ? 28.270 26.597 30.183 1.00 16.48 55 TYR B C 1
ATOM 1539 O O . TYR B 1 55 ? 29.116 26.105 30.951 1.00 16.79 55 TYR B O 1
ATOM 1548 N N . GLY B 1 56 ? 27.271 25.895 29.686 1.00 17.56 56 GLY B N 1
ATOM 1549 C CA . GLY B 1 56 ? 27.178 24.510 30.092 1.00 19.23 56 GLY B CA 1
ATOM 1550 C C . GLY B 1 56 ? 27.533 23.508 29.022 1.00 15.36 56 GLY B C 1
ATOM 1551 O O . GLY B 1 56 ? 27.350 22.296 29.249 1.00 20.13 56 GLY B O 1
ATOM 1552 N N . GLY B 1 57 ? 28.027 23.921 27.885 1.00 14.19 57 GLY B N 1
ATOM 1553 C CA . GLY B 1 57 ? 28.344 22.985 26.829 1.00 13.57 57 GLY B CA 1
ATOM 1554 C C . GLY B 1 57 ? 27.215 22.858 25.888 1.00 11.77 57 GLY B C 1
ATOM 1555 O O . GLY B 1 57 ? 26.084 23.297 26.186 1.00 12.73 57 GLY B O 1
ATOM 1556 N N . PRO B 1 58 ? 27.409 22.202 24.743 1.00 12.33 58 PRO B N 1
ATOM 1557 C CA . PRO B 1 58 ? 26.358 22.032 23.741 1.00 12.35 58 PRO B CA 1
ATOM 1558 C C . PRO B 1 58 ? 25.381 20.953 24.275 1.00 12.55 58 PRO B C 1
ATOM 1559 O O . PRO B 1 58 ? 25.721 20.148 25.131 1.00 13.68 58 PRO B O 1
ATOM 1563 N N . ALA B 1 59 ? 24.215 20.945 23.688 1.00 14.14 59 ALA B N 1
ATOM 1564 C CA . ALA B 1 59 ? 23.259 19.862 23.900 1.00 13.12 59 ALA B CA 1
ATOM 1565 C C . ALA B 1 59 ? 23.695 18.688 23.014 1.00 11.97 59 ALA B C 1
ATOM 1566 O O . ALA B 1 59 ? 24.684 18.759 22.261 1.00 11.76 59 ALA B O 1
ATOM 1568 N N . ALA B 1 60 ? 22.995 17.596 23.136 1.00 13.18 60 ALA B N 1
ATOM 1569 C CA . ALA B 1 60 ? 23.399 16.363 22.494 1.00 14.51 60 ALA B CA 1
ATOM 1570 C C . ALA B 1 60 ? 22.876 16.315 21.059 1.00 12.99 60 ALA B C 1
ATOM 1571 O O . ALA B 1 60 ? 21.705 16.254 20.756 1.00 16.88 60 ALA B O 1
ATOM 1573 N N . ASP B 1 61 ? 23.798 16.341 20.137 1.00 11.85 61 ASP B N 1
ATOM 1574 C CA . ASP B 1 61 ? 23.584 16.286 18.709 1.00 11.47 61 ASP B CA 1
ATOM 1575 C C . ASP B 1 61 ? 24.925 15.866 18.105 1.00 10.68 61 ASP B C 1
ATOM 1576 O O . ASP B 1 61 ? 25.895 15.625 18.835 1.00 11.34 61 ASP B O 1
ATOM 1581 N N . TYR B 1 62 ? 24.980 15.729 16.768 1.00 9.98 62 TYR B N 1
ATOM 1582 C CA . TYR B 1 62 ? 26.196 15.183 16.162 1.00 9.96 62 TYR B CA 1
ATOM 1583 C C . TYR B 1 62 ? 27.194 16.251 15.777 1.00 9.28 62 TYR B C 1
ATOM 1584 O O . TYR B 1 62 ? 28.210 15.916 15.152 1.00 10.78 62 TYR B O 1
ATOM 1593 N N . THR B 1 63 ? 26.983 17.527 16.104 1.00 8.86 63 THR B N 1
ATOM 1594 C CA . THR B 1 63 ? 27.953 18.556 15.734 1.00 8.44 63 THR B CA 1
ATOM 1595 C C . THR B 1 63 ? 29.289 18.257 16.424 1.00 8.42 63 THR B C 1
ATOM 1596 O O . THR B 1 63 ? 29.309 18.045 17.644 1.00 8.78 63 THR B O 1
ATOM 1600 N N . HIS B 1 64 ? 30.376 18.252 15.666 1.00 8.15 64 HIS B N 1
ATOM 1601 C CA . HIS B 1 64 ? 31.685 17.928 16.258 1.00 8.14 64 HIS B CA 1
ATOM 1602 C C . HIS B 1 64 ? 32.796 18.421 15.333 1.00 8.08 64 HIS B C 1
ATOM 1603 O O . HIS B 1 64 ? 32.594 18.740 14.157 1.00 8.43 64 HIS B O 1
ATOM 1610 N N . TYR B 1 65 ? 33.997 18.416 15.924 1.00 8.32 65 TYR B N 1
ATOM 1611 C CA . TYR B 1 65 ? 35.183 18.997 15.297 1.00 8.39 65 TYR B CA 1
ATOM 1612 C C . TYR B 1 65 ? 36.271 17.939 15.275 1.00 8.23 65 TYR B C 1
ATOM 1613 O O . TYR B 1 65 ? 36.645 17.432 16.322 1.00 9.01 65 TYR B O 1
ATOM 1622 N N . ALA B 1 66 ? 36.736 17.596 14.080 1.00 8.31 66 ALA B N 1
ATOM 1623 C CA . ALA B 1 66 ? 37.725 16.501 13.948 1.00 8.75 66 ALA B CA 1
ATOM 1624 C C . ALA B 1 66 ? 39.072 17.073 13.557 1.00 9.10 66 ALA B C 1
ATOM 1625 O O . ALA B 1 66 ? 39.177 17.894 12.623 1.00 9.84 66 ALA B O 1
ATOM 1627 N N . PHE B 1 67 ? 40.114 16.607 14.246 1.00 9.32 67 PHE B N 1
ATOM 1628 C CA . PHE B 1 67 ? 41.503 16.920 14.009 1.00 9.39 67 PHE B CA 1
ATOM 1629 C C . PHE B 1 67 ? 42.171 15.751 13.339 1.00 9.68 67 PHE B C 1
ATOM 1630 O O . PHE B 1 67 ? 41.844 14.585 13.593 1.00 11.04 67 PHE B O 1
ATOM 1638 N N . GLY B 1 68 ? 43.144 16.013 12.449 1.00 9.94 68 GLY B N 1
ATOM 1639 C CA . GLY B 1 68 ? 43.838 14.944 11.797 1.00 10.65 68 GLY B CA 1
ATOM 1640 C C . GLY B 1 68 ? 44.964 14.389 12.659 1.00 10.60 68 GLY B C 1
ATOM 1641 O O . GLY B 1 68 ? 45.510 15.053 13.538 1.00 11.29 68 GLY B O 1
ATOM 1642 N N . ILE B 1 69 ? 45.306 13.147 12.342 1.00 10.87 69 ILE B N 1
ATOM 1643 C CA . ILE B 1 69 ? 46.437 12.463 13.009 1.00 11.46 69 ILE B CA 1
ATOM 1644 C C . ILE B 1 69 ? 46.920 11.400 12.010 1.00 12.28 69 ILE B C 1
ATOM 1645 O O . ILE B 1 69 ? 46.141 10.822 11.241 1.00 12.47 69 ILE B O 1
ATOM 1650 N N . ALA B 1 70 ? 48.219 11.119 12.045 1.00 12.89 70 ALA B N 1
ATOM 1651 C CA . ALA B 1 70 ? 48.812 10.078 11.238 1.00 13.97 70 ALA B CA 1
ATOM 1652 C C . ALA B 1 70 ? 48.432 8.707 11.784 1.00 13.89 70 ALA B C 1
ATOM 1653 O O . ALA B 1 70 ? 48.336 8.514 12.999 1.00 13.94 70 ALA B O 1
ATOM 1655 N N . ALA B 1 71 ? 48.321 7.720 10.899 1.00 15.08 71 ALA B N 1
ATOM 1656 C CA . ALA B 1 71 ? 48.036 6.363 11.304 1.00 15.37 71 ALA B CA 1
ATOM 1657 C C . ALA B 1 71 ? 48.987 5.867 12.391 1.00 15.45 71 ALA B C 1
ATOM 1658 O O . ALA B 1 71 ? 48.584 5.209 13.364 1.00 16.51 71 ALA B O 1
ATOM 1660 N N . ALA B 1 72 ? 50.274 6.146 12.221 1.00 16.52 72 ALA B N 1
ATOM 1661 C CA . ALA B 1 72 ? 51.280 5.649 13.145 1.00 16.82 72 ALA B CA 1
ATOM 1662 C C . ALA B 1 72 ? 51.174 6.260 14.542 1.00 14.86 72 ALA B C 1
ATOM 1663 O O . ALA B 1 72 ? 51.746 5.702 15.475 1.00 17.71 72 ALA B O 1
ATOM 1665 N N . ASP B 1 73 ? 50.433 7.365 14.694 1.00 14.88 73 ASP B N 1
ATOM 1666 C CA . ASP B 1 73 ? 50.275 7.988 16.015 1.00 14.60 73 ASP B CA 1
ATOM 1667 C C . ASP B 1 73 ? 48.943 7.716 16.670 1.00 13.78 73 ASP B C 1
ATOM 1668 O O . ASP B 1 73 ? 48.717 8.048 17.810 1.00 13.20 73 ASP B O 1
ATOM 1673 N N . PHE B 1 74 ? 47.989 7.163 15.931 1.00 13.15 74 PHE B N 1
ATOM 1674 C CA . PHE B 1 74 ? 46.609 7.047 16.378 1.00 13.00 74 PHE B CA 1
ATOM 1675 C C . PHE B 1 74 ? 46.536 6.279 17.710 1.00 12.94 74 PHE B C 1
ATOM 1676 O O . PHE B 1 74 ? 45.881 6.684 18.675 1.00 13.38 74 PHE B O 1
ATOM 1684 N N . ALA B 1 75 ? 47.110 5.070 17.740 1.00 13.86 75 ALA B N 1
ATOM 1685 C CA . ALA B 1 75 ? 46.906 4.194 18.897 1.00 14.77 75 ALA B CA 1
ATOM 1686 C C . ALA B 1 75 ? 47.490 4.858 20.131 1.00 13.82 75 ALA B C 1
ATOM 1687 O O . ALA B 1 75 ? 46.885 4.805 21.210 1.00 14.37 75 ALA B O 1
ATOM 1689 N N . ARG B 1 76 ? 48.678 5.448 20.002 1.00 14.63 76 ARG B N 1
ATOM 1690 C CA . ARG B 1 76 ? 49.294 6.043 21.181 1.00 15.03 76 ARG B CA 1
ATOM 1691 C C . ARG B 1 76 ? 48.527 7.272 21.629 1.00 13.74 76 ARG B C 1
ATOM 1692 O O . ARG B 1 76 ? 48.492 7.509 22.844 1.00 15.41 76 ARG B O 1
ATOM 1700 N N . PHE B 1 77 ? 47.918 8.026 20.718 1.00 14.21 77 PHE B N 1
ATOM 1701 C CA . PHE B 1 77 ? 47.098 9.193 21.109 1.00 13.65 77 PHE B CA 1
ATOM 1702 C C . PHE B 1 77 ? 45.901 8.722 21.882 1.00 13.30 77 PHE B C 1
ATOM 1703 O O . PHE B 1 77 ? 45.557 9.231 22.932 1.00 13.31 77 PHE B O 1
ATOM 1711 N N . ALA B 1 78 ? 45.144 7.735 21.342 1.00 12.75 78 ALA B N 1
ATOM 1712 C CA . ALA B 1 78 ? 43.971 7.224 22.011 1.00 13.09 78 ALA B CA 1
ATOM 1713 C C . ALA B 1 78 ? 44.333 6.705 23.398 1.00 14.27 78 ALA B C 1
ATOM 1714 O O . ALA B 1 78 ? 43.630 6.959 24.364 1.00 14.38 78 ALA B O 1
ATOM 1716 N N . ALA B 1 79 ? 45.416 5.930 23.491 1.00 14.20 79 ALA B N 1
ATOM 1717 C CA . ALA B 1 79 ? 45.833 5.378 24.773 1.00 14.29 79 ALA B CA 1
ATOM 1718 C C . ALA B 1 79 ? 46.157 6.509 25.722 1.00 14.11 79 ALA B C 1
ATOM 1719 O O . ALA B 1 79 ? 45.852 6.419 26.935 1.00 15.35 79 ALA B O 1
ATOM 1721 N N . GLN B 1 80 ? 46.842 7.566 25.259 1.00 14.54 80 GLN B N 1
ATOM 1722 C CA . GLN B 1 80 ? 47.248 8.659 26.137 1.00 15.11 80 GLN B CA 1
ATOM 1723 C C . GLN B 1 80 ? 46.039 9.327 26.724 1.00 13.87 80 GLN B C 1
ATOM 1724 O O . GLN B 1 80 ? 45.951 9.602 27.938 1.00 15.51 80 GLN B O 1
ATOM 1730 N N . LEU B 1 81 ? 45.053 9.682 25.868 1.00 13.47 81 LEU B N 1
ATOM 1731 C CA . LEU B 1 81 ? 43.908 10.402 26.388 1.00 13.29 81 LEU B CA 1
ATOM 1732 C C . LEU B 1 81 ? 43.040 9.528 27.252 1.00 13.14 81 LEU B C 1
ATOM 1733 O O . LEU B 1 81 ? 42.502 9.978 28.257 1.00 13.83 81 LEU B O 1
ATOM 1738 N N . ARG B 1 82 ? 42.934 8.200 26.922 1.00 13.21 82 ARG B N 1
ATOM 1739 C CA . ARG B 1 82 ? 42.197 7.313 27.814 1.00 13.20 82 ARG B CA 1
ATOM 1740 C C . ARG B 1 82 ? 42.856 7.288 29.188 1.00 14.97 82 ARG B C 1
ATOM 1741 O O . ARG B 1 82 ? 42.184 7.293 30.210 1.00 15.89 82 ARG B O 1
ATOM 1749 N N . ALA B 1 83 ? 44.188 7.208 29.243 1.00 16.66 83 ALA B N 1
ATOM 1750 C CA . ALA B 1 83 ? 44.950 7.133 30.495 1.00 18.54 83 ALA B CA 1
ATOM 1751 C C . ALA B 1 83 ? 44.743 8.418 31.306 1.00 18.26 83 ALA B C 1
ATOM 1752 O O . ALA B 1 83 ? 44.815 8.358 32.525 1.00 22.38 83 ALA B O 1
ATOM 1754 N N . HIS B 1 84 ? 44.549 9.532 30.628 1.00 17.74 84 HIS B N 1
ATOM 1755 C CA . HIS B 1 84 ? 44.380 10.822 31.273 1.00 18.32 84 HIS B CA 1
ATOM 1756 C C . HIS B 1 84 ? 42.953 10.987 31.755 1.00 18.38 84 HIS B C 1
ATOM 1757 O O . HIS B 1 84 ? 42.680 11.952 32.444 1.00 27.54 84 HIS B O 1
ATOM 1764 N N . GLY B 1 85 ? 42.046 10.076 31.444 1.00 15.61 85 GLY B N 1
ATOM 1765 C CA . GLY B 1 85 ? 40.671 10.085 31.927 1.00 16.84 85 GLY B CA 1
ATOM 1766 C C . GLY B 1 85 ? 39.721 10.882 31.016 1.00 14.01 85 GLY B C 1
ATOM 1767 O O . GLY B 1 85 ? 38.608 11.229 31.431 1.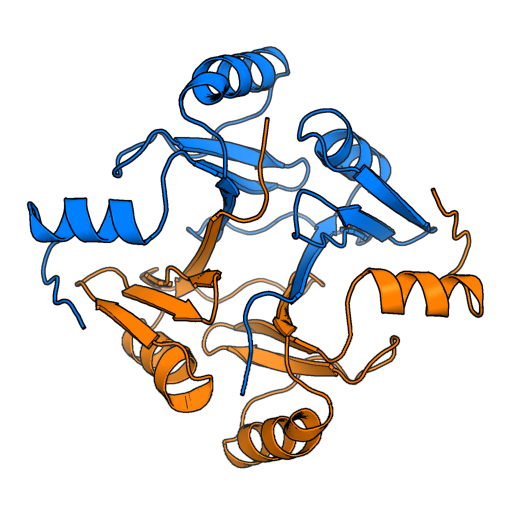00 15.56 85 GLY B O 1
ATOM 1768 N N . VAL B 1 86 ? 40.087 11.144 29.768 1.00 13.51 86 VAL B N 1
ATOM 1769 C CA . VAL B 1 86 ? 39.162 11.810 28.831 1.00 12.74 86 VAL B CA 1
ATOM 1770 C C . VAL B 1 86 ? 38.001 10.894 28.558 1.00 12.88 86 VAL B C 1
ATOM 1771 O O . VAL B 1 86 ? 38.182 9.693 28.380 1.00 14.40 86 VAL B O 1
ATOM 1775 N N . ARG B 1 87 ? 36.814 11.518 28.464 1.00 11.42 87 ARG B N 1
ATOM 1776 C CA . ARG B 1 87 ? 35.582 10.827 28.203 1.00 11.00 87 ARG B CA 1
ATOM 1777 C C . ARG B 1 87 ? 35.307 10.728 26.696 1.00 10.45 87 ARG B C 1
ATOM 1778 O O . ARG B 1 87 ? 35.495 11.693 25.974 1.00 11.03 87 ARG B O 1
ATOM 1786 N N . GLU B 1 88 ? 34.874 9.539 26.287 1.00 9.85 88 GLU B N 1
ATOM 1787 C CA . GLU B 1 88 ? 34.519 9.298 24.894 1.00 9.55 88 GLU B CA 1
ATOM 1788 C C . GLU B 1 88 ? 33.009 9.471 24.709 1.00 9.69 88 GLU B C 1
ATOM 1789 O O . GLU B 1 88 ? 32.245 9.249 25.615 1.00 11.21 88 GLU B O 1
ATOM 1795 N N . TRP B 1 89 ? 32.643 9.886 23.476 1.00 9.47 89 TRP B N 1
ATOM 1796 C CA . TRP B 1 89 ? 31.248 10.098 23.125 1.00 9.17 89 TRP B CA 1
ATOM 1797 C C . TRP B 1 89 ? 30.742 9.260 21.984 1.00 9.47 89 TRP B C 1
ATOM 1798 O O . TRP B 1 89 ? 29.571 9.293 21.680 1.00 10.01 89 TRP B O 1
ATOM 1809 N N . LYS B 1 90 ? 31.636 8.479 21.361 1.00 9.45 90 LYS B N 1
ATOM 1810 C CA . LYS B 1 90 ? 31.265 7.620 20.267 1.00 9.68 90 LYS B CA 1
ATOM 1811 C C . LYS B 1 90 ? 32.363 6.585 20.046 1.00 10.02 90 LYS B C 1
ATOM 1812 O O . LYS B 1 90 ? 33.517 6.896 20.173 1.00 10.57 90 LYS B O 1
ATOM 1818 N N . GLN B 1 91 ? 31.959 5.362 19.746 1.00 12.81 91 GLN B N 1
ATOM 1819 C CA . GLN B 1 91 ? 32.862 4.310 19.304 1.00 11.44 91 GLN B CA 1
ATOM 1820 C C . GLN B 1 91 ? 32.907 4.311 17.793 1.00 11.30 91 GLN B C 1
ATOM 1821 O O . GLN B 1 91 ? 31.875 4.250 17.125 1.00 12.76 91 GLN B O 1
ATOM 1827 N N . ASN B 1 92 ? 34.079 4.311 17.187 1.00 10.92 92 ASN B N 1
ATOM 1828 C CA . ASN B 1 92 ? 34.208 4.464 15.773 1.00 10.92 92 ASN B CA 1
ATOM 1829 C C . ASN B 1 92 ? 33.491 3.407 14.979 1.00 11.16 92 ASN B C 1
ATOM 1830 O O . ASN B 1 92 ? 33.611 2.212 15.264 1.00 12.97 92 ASN B O 1
ATOM 1835 N N . ARG B 1 93 ? 32.811 3.854 13.935 1.00 12.83 93 ARG B N 1
ATOM 1836 C CA . ARG B 1 93 ? 32.140 2.970 12.978 1.00 15.56 93 ARG B CA 1
ATOM 1837 C C . ARG B 1 93 ? 32.450 3.340 11.518 1.00 14.30 93 ARG B C 1
ATOM 1838 O O . ARG B 1 93 ? 32.377 2.398 10.708 1.00 21.91 93 ARG B O 1
ATOM 1846 N N . SER B 1 94 ? 32.802 4.527 11.150 1.00 13.45 94 SER B N 1
ATOM 1847 C CA . SER B 1 94 ? 33.034 4.925 9.767 1.00 13.04 94 SER B CA 1
ATOM 1848 C C . SER B 1 94 ? 34.473 4.711 9.383 1.00 12.18 94 SER B C 1
ATOM 1849 O O . SER B 1 94 ? 35.392 4.467 10.192 1.00 13.06 94 SER B O 1
ATOM 1852 N N . GLU B 1 95 ? 34.741 4.818 8.068 1.00 12.59 95 GLU B N 1
ATOM 1853 C CA . GLU B 1 95 ? 36.101 4.573 7.538 1.00 11.61 95 GLU B CA 1
ATOM 1854 C C . GLU B 1 95 ? 37.138 5.428 8.257 1.00 11.11 95 GLU B C 1
ATOM 1855 O O . GLU B 1 95 ? 36.932 6.608 8.543 1.00 11.56 95 GLU B O 1
ATOM 1861 N N . GLY B 1 96 ? 38.280 4.795 8.446 1.00 12.04 96 GLY B N 1
ATOM 1862 C CA . GLY B 1 96 ? 39.442 5.428 9.040 1.00 11.98 96 GLY B CA 1
ATOM 1863 C C . GLY B 1 96 ? 39.366 5.438 10.564 1.00 11.87 96 GLY B C 1
ATOM 1864 O O . GLY B 1 96 ? 38.323 5.749 11.136 1.00 12.16 96 GLY B O 1
ATOM 1865 N N . ASP B 1 97 ? 40.490 5.132 11.221 1.00 12.23 97 ASP B N 1
ATOM 1866 C CA . ASP B 1 97 ? 40.530 5.207 12.663 1.00 11.74 97 ASP B CA 1
ATOM 1867 C C . ASP B 1 97 ? 40.038 6.571 13.139 1.00 10.77 97 ASP B C 1
ATOM 1868 O O . ASP B 1 97 ? 40.432 7.632 12.626 1.00 10.66 97 ASP B O 1
ATOM 1873 N N . SER B 1 98 ? 39.229 6.535 14.207 1.00 9.89 98 SER B N 1
ATOM 1874 C CA . SER B 1 98 ? 38.764 7.746 14.866 1.00 9.82 98 SER B CA 1
ATOM 1875 C C . SER B 1 98 ? 38.582 7.479 16.367 1.00 9.45 98 SER B C 1
ATOM 1876 O O . SER B 1 98 ? 38.152 6.419 16.751 1.00 11.19 98 SER B O 1
ATOM 1879 N N . PHE B 1 99 ? 38.941 8.496 17.107 1.00 9.70 99 PHE B N 1
ATOM 1880 C CA . PHE B 1 99 ? 38.800 8.522 18.560 1.00 9.65 99 PHE B CA 1
ATOM 1881 C C . PHE B 1 99 ? 37.946 9.753 18.860 1.00 8.76 99 PHE B C 1
ATOM 1882 O O . PHE B 1 99 ? 38.315 10.868 18.485 1.00 9.39 99 PHE B O 1
ATOM 1890 N N . TYR B 1 100 ? 36.790 9.531 19.498 1.00 8.95 100 TYR B N 1
ATOM 1891 C CA . TYR B 1 100 ? 35.763 10.561 19.684 1.00 8.90 100 TYR B CA 1
ATOM 1892 C C . TYR B 1 100 ? 35.700 10.918 21.152 1.00 8.70 100 TYR B C 1
ATOM 1893 O O . TYR B 1 100 ? 35.290 10.086 21.968 1.00 9.56 100 TYR B O 1
ATOM 1902 N N . PHE B 1 101 ? 36.111 12.124 21.500 1.00 8.63 101 PHE B N 1
ATOM 1903 C CA . PHE B 1 101 ? 36.323 12.520 22.883 1.00 9.33 101 PHE B CA 1
ATOM 1904 C C . PHE B 1 101 ? 35.766 13.917 23.155 1.00 8.60 101 PHE B C 1
ATOM 1905 O O . PHE B 1 101 ? 35.600 14.715 22.233 1.00 9.07 101 PHE B O 1
ATOM 1913 N N . LEU B 1 102 ? 35.501 14.184 24.433 1.00 9.15 102 LEU B N 1
ATOM 1914 C CA . LEU B 1 102 ? 34.931 15.445 24.848 1.00 9.15 102 LEU B CA 1
ATOM 1915 C C . LEU B 1 102 ? 36.006 16.357 25.425 1.00 9.32 102 LEU B C 1
ATOM 1916 O O . LEU B 1 102 ? 36.917 15.936 26.109 1.00 10.42 102 LEU B O 1
ATOM 1921 N N . ASP B 1 103 ? 35.828 17.662 25.154 1.00 9.35 103 ASP B N 1
ATOM 1922 C CA . ASP B 1 103 ? 36.663 18.680 25.797 1.00 9.58 103 ASP B CA 1
ATOM 1923 C C . ASP B 1 103 ? 36.067 19.034 27.169 1.00 9.51 103 ASP B C 1
ATOM 1924 O O . ASP B 1 103 ? 34.990 18.510 27.567 1.00 10.01 103 ASP B O 1
ATOM 1929 N N . PRO B 1 104 ? 36.697 19.924 27.923 1.00 9.99 104 PRO B N 1
ATOM 1930 C CA . PRO B 1 104 ? 36.193 20.242 29.264 1.00 10.70 104 PRO B CA 1
ATOM 1931 C C . PRO B 1 104 ? 34.803 20.797 29.375 1.00 10.76 104 PRO B C 1
ATOM 1932 O O . PRO B 1 104 ? 34.188 20.639 30.434 1.00 15.14 104 PRO B O 1
ATOM 1936 N N . ASP B 1 105 ? 34.296 21.422 28.338 1.00 10.38 105 ASP B N 1
ATOM 1937 C CA . ASP B 1 105 ? 32.947 21.906 28.333 1.00 10.39 105 ASP B CA 1
ATOM 1938 C C . ASP B 1 105 ? 31.935 20.916 27.768 1.00 10.56 105 ASP B C 1
ATOM 1939 O O . ASP B 1 105 ? 30.719 21.111 27.856 1.00 12.67 105 ASP B O 1
ATOM 1944 N N . GLY B 1 106 ? 32.426 19.863 27.132 1.00 9.70 106 GLY B N 1
ATOM 1945 C CA . GLY B 1 106 ? 31.583 18.968 26.394 1.00 9.74 106 GLY B CA 1
ATOM 1946 C C . GLY B 1 106 ? 31.490 19.230 24.921 1.00 9.55 106 GLY B C 1
ATOM 1947 O O . GLY B 1 106 ? 30.692 18.567 24.245 1.00 9.90 106 GLY B O 1
ATOM 1948 N N . HIS B 1 107 ? 32.321 20.111 24.368 1.00 9.00 107 HIS B N 1
ATOM 1949 C CA . HIS B 1 107 ? 32.437 20.138 22.904 1.00 8.77 107 HIS B CA 1
ATOM 1950 C C . HIS B 1 107 ? 32.908 18.767 22.444 1.00 8.10 107 HIS B C 1
ATOM 1951 O O . HIS B 1 107 ? 33.786 18.149 23.053 1.00 9.10 107 HIS B O 1
ATOM 1958 N N . ARG B 1 108 ? 32.329 18.311 21.334 1.00 8.20 108 ARG B N 1
ATOM 1959 C CA . ARG B 1 108 ? 32.629 17.017 20.797 1.00 8.00 108 ARG B CA 1
ATOM 1960 C C . ARG B 1 108 ? 33.766 17.114 19.784 1.00 8.21 108 ARG B C 1
ATOM 1961 O O . ARG B 1 108 ? 33.686 17.818 18.784 1.00 8.47 108 ARG B O 1
ATOM 1969 N N . LEU B 1 109 ? 34.813 16.354 20.080 1.00 8.01 109 LEU B N 1
ATOM 1970 C CA . LEU B 1 109 ? 36.040 16.322 19.279 1.00 8.16 109 LEU B CA 1
ATOM 1971 C C . LEU B 1 109 ? 36.257 14.935 18.733 1.00 8.35 109 LEU B C 1
ATOM 1972 O O . LEU B 1 109 ? 35.691 13.914 19.183 1.00 8.70 109 LEU B O 1
ATOM 1977 N N . GLU B 1 110 ? 37.156 14.850 17.757 1.00 8.51 110 GLU B N 1
ATOM 1978 C CA . GLU B 1 110 ? 37.535 13.619 17.111 1.00 8.56 110 GLU B CA 1
ATOM 1979 C C . GLU B 1 110 ? 38.978 13.752 16.668 1.00 8.47 110 GLU B C 1
ATOM 1980 O O . GLU B 1 110 ? 39.391 14.813 16.219 1.00 9.32 110 GLU B O 1
ATOM 1986 N N . ALA B 1 111 ? 39.738 12.666 16.781 1.00 8.85 111 ALA B N 1
ATOM 1987 C CA . ALA B 1 111 ? 41.063 12.524 16.120 1.00 8.93 111 ALA B CA 1
ATOM 1988 C C . ALA B 1 111 ? 40.868 11.482 15.046 1.00 9.14 111 ALA B C 1
ATOM 1989 O O . ALA B 1 111 ? 40.385 10.362 15.351 1.00 10.21 111 ALA B O 1
ATOM 1991 N N . HIS B 1 112 ? 41.172 11.803 13.789 1.00 8.90 112 HIS B N 1
ATOM 1992 C CA . HIS B 1 112 ? 40.828 10.969 12.659 1.00 9.85 112 HIS B CA 1
ATOM 1993 C C . HIS B 1 112 ? 41.983 10.744 11.713 1.00 9.52 112 HIS B C 1
ATOM 1994 O O . HIS B 1 112 ? 42.669 11.687 11.342 1.00 10.17 112 HIS B O 1
ATOM 2001 N N . VAL B 1 113 ? 42.109 9.487 11.270 1.00 10.15 113 VAL B N 1
ATOM 2002 C CA . VAL B 1 113 ? 43.063 9.065 10.225 1.00 10.64 113 VAL B CA 1
ATOM 2003 C C . VAL B 1 113 ? 42.289 8.991 8.903 1.00 10.54 113 VAL B C 1
ATOM 2004 O O . VAL B 1 113 ? 41.344 8.199 8.788 1.00 11.69 113 VAL B O 1
ATOM 2008 N N . GLY B 1 114 ? 42.695 9.761 7.920 1.00 11.58 114 GLY B N 1
ATOM 2009 C CA . GLY B 1 114 ? 42.010 9.789 6.630 1.00 11.96 114 GLY B CA 1
ATOM 2010 C C . GLY B 1 114 ? 41.594 11.188 6.248 1.00 10.08 114 GLY B C 1
ATOM 2011 O O . GLY B 1 114 ? 41.880 12.161 6.979 1.00 12.49 114 GLY B O 1
ATOM 2012 N N . ASP B 1 115 ? 40.969 11.308 5.109 1.00 10.31 115 ASP B N 1
ATOM 2013 C CA . ASP B 1 115 ? 40.562 12.620 4.587 1.00 10.52 115 ASP B CA 1
ATOM 2014 C C . ASP B 1 115 ? 39.325 12.450 3.750 1.00 9.74 115 ASP B C 1
ATOM 2015 O O . ASP B 1 115 ? 38.751 11.351 3.700 1.00 10.07 115 ASP B O 1
ATOM 2020 N N . LEU B 1 116 ? 38.869 13.525 3.118 1.00 9.61 116 LEU B N 1
ATOM 2021 C CA . LEU B 1 116 ? 37.631 13.437 2.369 1.00 10.10 116 LEU B CA 1
ATOM 2022 C C . LEU B 1 116 ? 37.788 12.454 1.217 1.00 9.70 116 LEU B C 1
ATOM 2023 O O . LEU B 1 116 ? 36.857 11.700 0.921 1.00 10.58 116 LEU B O 1
ATOM 2028 N N . ARG B 1 117 ? 38.915 12.454 0.561 1.00 10.36 117 ARG B N 1
ATOM 2029 C CA . ARG B 1 117 ? 39.088 11.541 -0.583 1.00 10.88 117 ARG B CA 1
ATOM 2030 C C . ARG B 1 117 ? 39.089 10.085 -0.134 1.00 10.69 117 ARG B C 1
ATOM 2031 O O . ARG B 1 117 ? 38.501 9.229 -0.806 1.00 11.51 117 ARG B O 1
ATOM 2039 N N . SER B 1 118 ? 39.740 9.759 0.974 1.00 11.08 118 SER B N 1
ATOM 2040 C CA . SER B 1 118 ? 39.766 8.376 1.428 1.00 10.97 118 SER B CA 1
ATOM 2041 C C . SER B 1 118 ? 38.342 7.957 1.814 1.00 10.60 118 SER B C 1
ATOM 2042 O O . SER B 1 118 ? 37.920 6.822 1.562 1.00 11.42 118 SER B O 1
ATOM 2045 N N . ARG B 1 119 ? 37.575 8.864 2.401 1.00 10.03 119 ARG B N 1
ATOM 2046 C CA . ARG B 1 119 ? 36.181 8.586 2.741 1.00 10.44 119 ARG B CA 1
ATOM 2047 C C . ARG B 1 119 ? 35.364 8.339 1.481 1.00 10.33 119 ARG B C 1
ATOM 2048 O O . ARG B 1 119 ? 34.591 7.371 1.425 1.00 11.40 119 ARG B O 1
ATOM 2056 N N . LEU B 1 120 ? 35.456 9.228 0.474 1.00 10.45 120 LEU B N 1
ATOM 2057 C CA . LEU B 1 120 ? 34.659 9.040 -0.711 1.00 10.83 120 LEU B CA 1
ATOM 2058 C C . LEU B 1 120 ? 35.009 7.726 -1.383 1.00 11.02 120 LEU B C 1
ATOM 2059 O O . LEU B 1 120 ? 34.080 7.037 -1.885 1.00 12.69 120 LEU B O 1
ATOM 2064 N N . ALA B 1 121 ? 36.285 7.375 -1.453 1.00 11.30 121 ALA B N 1
ATOM 2065 C CA . ALA B 1 121 ? 36.678 6.131 -2.109 1.00 12.30 121 ALA B CA 1
ATOM 2066 C C . ALA B 1 121 ? 36.057 4.943 -1.381 1.00 12.77 121 ALA B C 1
ATOM 2067 O O . ALA B 1 121 ? 35.577 3.982 -2.003 1.00 13.71 121 ALA B O 1
ATOM 2069 N N . ALA B 1 122 ? 36.104 4.943 -0.056 1.00 12.09 122 ALA B N 1
ATOM 2070 C CA . ALA B 1 122 ? 35.541 3.848 0.718 1.00 12.97 122 ALA B CA 1
ATOM 2071 C C . ALA B 1 122 ? 34.017 3.787 0.560 1.00 12.82 122 ALA B C 1
ATOM 2072 O O . ALA B 1 122 ? 33.452 2.701 0.442 1.00 14.71 122 ALA B O 1
ATOM 2074 N N . CYS B 1 123 ? 33.379 4.932 0.521 1.00 12.83 123 CYS B N 1
ATOM 2075 C CA . CYS B 1 123 ? 31.926 5.000 0.366 1.00 13.64 123 CYS B CA 1
ATOM 2076 C C . CYS B 1 123 ? 31.490 4.537 -0.995 1.00 14.76 123 CYS B C 1
ATOM 2077 O O . CYS B 1 123 ? 30.451 3.885 -1.160 1.00 18.23 123 CYS B O 1
ATOM 2080 N N . ARG B 1 124 ? 32.304 4.734 -2.067 1.00 14.46 124 ARG B N 1
ATOM 2081 C CA . ARG B 1 124 ? 31.887 4.215 -3.331 1.00 16.91 124 ARG B CA 1
ATOM 2082 C C . ARG B 1 124 ? 31.854 2.710 -3.295 1.00 18.82 124 ARG B C 1
ATOM 2083 O O . ARG B 1 124 ? 31.075 2.097 -4.047 1.00 23.82 124 ARG B O 1
ATOM 2091 N N . GLN B 1 125 ? 32.712 2.054 -2.520 1.00 18.69 125 GLN B N 1
ATOM 2092 C CA . GLN B 1 125 ? 32.728 0.612 -2.375 1.00 20.62 125 GLN B CA 1
ATOM 2093 C C . GLN B 1 125 ? 31.682 0.097 -1.400 1.00 23.30 125 GLN B C 1
ATOM 2094 O O . GLN B 1 125 ? 31.272 -1.076 -1.582 1.00 30.93 125 GLN B O 1
ATOM 2100 N N . ALA B 1 126 ? 31.222 0.905 -0.474 1.00 23.54 126 ALA B N 1
ATOM 2101 C CA . ALA B 1 126 ? 30.302 0.486 0.591 1.00 27.18 126 ALA B CA 1
ATOM 2102 C C . ALA B 1 126 ? 29.442 1.682 0.959 1.00 26.81 126 ALA B C 1
ATOM 2103 O O . ALA B 1 126 ? 29.668 2.379 1.974 1.00 25.73 126 ALA B O 1
ATOM 2105 N N . PRO B 1 127 ? 28.486 1.974 0.079 1.00 27.75 127 PRO B N 1
ATOM 2106 C CA . PRO B 1 127 ? 27.754 3.256 0.183 1.00 28.99 127 PRO B CA 1
ATOM 2107 C C . PRO B 1 127 ? 26.707 3.276 1.287 1.00 27.59 127 PRO B C 1
ATOM 2108 O O . PRO B 1 127 ? 26.077 2.260 1.556 1.00 31.27 127 PRO B O 1
ATOM 2112 N N . TYR B 1 128 ? 26.533 4.399 1.940 1.00 25.73 128 TYR B N 1
ATOM 2113 C CA . TYR B 1 128 ? 25.438 4.679 2.840 1.00 24.36 128 TYR B CA 1
ATOM 2114 C C . TYR B 1 128 ? 24.096 4.600 2.123 1.00 25.57 128 TYR B C 1
ATOM 2115 O O . TYR B 1 128 ? 24.114 4.658 0.884 1.00 25.12 128 TYR B O 1
ATOM 2124 N N . ALA B 1 129 ? 22.977 4.511 2.807 1.00 24.61 129 ALA B N 1
ATOM 2125 C CA . ALA B 1 129 ? 21.647 4.450 2.200 1.00 22.68 129 ALA B CA 1
ATOM 2126 C C . ALA B 1 129 ? 21.377 5.680 1.320 1.00 19.31 129 ALA B C 1
ATOM 2127 O O . ALA B 1 129 ? 21.536 6.803 1.732 1.00 19.39 129 ALA B O 1
ATOM 2129 N N . GLY B 1 130 ? 20.999 5.450 0.037 1.00 21.97 130 GLY B N 1
ATOM 2130 C CA . GLY B 1 130 ? 20.735 6.462 -0.934 1.00 22.11 130 GLY B CA 1
ATOM 2131 C C . GLY B 1 130 ? 21.883 7.316 -1.402 1.00 21.09 130 GLY B C 1
ATOM 2132 O O . GLY B 1 130 ? 21.713 8.441 -1.918 1.00 22.48 130 GLY B O 1
ATOM 2133 N N . MET B 1 131 ? 23.120 6.861 -1.262 1.00 21.68 131 MET B N 1
ATOM 2134 C CA . MET B 1 131 ? 24.275 7.693 -1.488 1.00 19.91 131 MET B CA 1
ATOM 2135 C C . MET B 1 131 ? 24.462 7.953 -2.986 1.00 19.79 131 MET B C 1
ATOM 2136 O O . MET B 1 131 ? 24.324 7.024 -3.769 1.00 23.46 131 MET B O 1
ATOM 2141 N N . ARG B 1 132 ? 24.787 9.171 -3.318 1.00 18.60 132 ARG B N 1
ATOM 2142 C CA . ARG B 1 132 ? 25.076 9.695 -4.646 1.00 20.64 132 ARG B CA 1
ATOM 2143 C C . ARG B 1 132 ? 26.337 10.556 -4.611 1.00 19.44 132 ARG B C 1
ATOM 2144 O O . ARG B 1 132 ? 26.528 11.262 -3.599 1.00 20.11 132 ARG B O 1
ATOM 2152 N N . PHE B 1 133 ? 27.142 10.456 -5.630 1.00 17.18 133 PHE B N 1
ATOM 2153 C CA . PHE B 1 133 ? 28.413 11.111 -5.703 1.00 18.31 133 PHE B CA 1
ATOM 2154 C C . PHE B 1 133 ? 28.469 12.125 -6.809 1.00 20.34 133 PHE B C 1
ATOM 2155 O O . PHE B 1 133 ? 27.799 11.868 -7.837 1.00 24.55 133 PHE B O 1
ATOM 2163 N N . ALA B 1 134 ? 29.259 13.164 -6.634 1.00 20.08 134 ALA B N 1
ATOM 2164 C CA . ALA B 1 134 ? 29.431 14.149 -7.685 1.00 23.23 134 ALA B CA 1
ATOM 2165 C C . ALA B 1 134 ? 30.298 15.287 -7.147 1.00 26.00 134 ALA B C 1
ATOM 2166 O O . ALA B 1 134 ? 30.204 16.392 -7.694 1.00 47.84 134 ALA B O 1
#

Solvent-accessible surface area: 12337 Å² total; per-residue (Å²): 75,13,86,7,44,26,8,2,3,0,0,0,31,75,8,82,39,0,1,41,19,0,86,88,34,4,52,4,136,33,8,1,83,36,76,94,0,0,8,0,44,8,54,112,8,5,0,10,1,21,95,51,81,172,34,75,19,53,80,100,21,59,13,4,8,0,0,5,9,52,73,101,51,26,76,199,8,5,59,77,0,135,93,118,62,24,173,69,56,63,145,52,198,41,52,24,76,9,4,7,0,31,8,67,22,21,3,20,0,2,0,1,28,29,75,7,117,42,14,16,53,32,3,150,161,67,76,69,76,46,19,187,49,88,143,4,80,6,44,25,8,3,4,1,0,0,43,74,8,79,38,0,1,41,19,0,83,97,20,4,49,4,147,32,6,1,86,36,81,122,0,0,8,0,44,11,54,112,6,4,0,10,1,22,124,41,88,172,30,74,19,53,81,102,22,58,12,4,8,0,0,6,9,50,74,98,33,25,75,139,2,5,60,77,0,135,93,125,63,23,181,69,56,56,156,51,201,39,52,26,77,8,4,7,0,41,8,68,21,20,3,20,0,2,0,0,31,28,75,7,122,43,14,13,60,36,3,149,158,72,83,64,75,28,13,164,51,84

Foldseek 3Di:
DDDDDQAAEDEDQDAVQQCCCCCPLVPWAWDDDDPAWTWTDDPNYIYIYGHDNVQQADDDDDDAEEDEDAPVCVVVSLVSVVVVVWDADDDDDAPFDKTWTAGPNGHIYMYTHDDPVVRVVVCVVPPDVVDDDD/DDDDDQAAEDEDQDQVQQCCCCPVLVNWAWDDDDPAWTWTDDPNYIYIYGHDHPQQADDDDPDAEEDEDAPVCQVVSLVSVVVVVWDADDDDDAPFDKTWTAGPRGHIYIYTYDDPVVRVVVCVVVNDPPDDDD

InterPro domains:
  IPR004360 Glyoxalase/fosfomycin resistance/dioxygenase domain [PF00903] (4-110)
  IPR029068 Glyoxalase/Bleomycin resistance protein/Dihydroxybiphenyl dioxygenase [G3DSA:3.10.180.10] (1-135)
  IPR029068 Glyoxalase/Bleomycin resistance protein/Dihydroxybiphenyl dioxygenase [SSF54593] (1-127)
  IPR037523 Vicinal oxygen chelate (VOC), core domain [PS51819] (4-114)
  IPR050383 Glyoxalase I/Fosfomycin Resistance Protein Families [PTHR21366] (2-112)

B-factor: mean 16.82, std 9.36, range [7.76, 128.03]

Organism: Pseudomonas aeruginosa (strain ATCC 15692 / DSM 22644 / CIP 104116 / JCM 14847 / LMG 12228 / 1C / PRS 101 / PAO1) (NCBI:txid208964)

Radius of gyration: 18.12 Å; Cα contacts (8 Å, |Δi|>4): 597; chains: 2; bounding box: 39×47×41 Å

CATH classification: 3.10.180.10

Sequence (268 aa):
MLTGLNHLTLAVADLPASIAFYRDLLLLGFRLEARWDQGAYLELGSSLWLCCLSREPQYGGPAADYTHYAFGIAAADFARFAAQLRAHGVREWKQNRSEGDSFYFLDPDGHRLEAHVGDLRSRLAACRQAPYAGMRFAMLTGLNHLTLAVADLPASIAFYRDLLGFRLEARWDQQGAYLELGSLWLCCLSREPQYGGPAADYTHYAFGIAAADFARFAAQLRAHGVREWKQNRSEGDSFYFLDPDGHRLEAHVGDLRSRLAACRQAPYAGMRFA